Protein 2ER8 (pdb70)

Radius of gyration: 32.85 Å; Cα contacts (8 Å, |Δi|>4): 244; chains: 4; bounding box: 110×94×52 Å

Structure (mmCIF, N/CA/C/O backbone):
data_2ER8
#
_entry.id   2ER8
#
_cell.length_a   107.500
_cell.length_b   107.500
_cell.length_c   218.900
_cell.angle_alpha   90.00
_cell.angle_beta   90.00
_cell.angle_gamma   120.00
#
_symmetry.space_group_name_H-M   'P 64 2 2'
#
loop_
_entity.id
_entity.type
_entity.pdbx_description
1 polymer "5'-D(*CP*CP*CP*GP*GP*TP*AP*CP*CP*GP*GP*G)-3'"
2 polymer 'Regulatory protein LEU3'
3 non-polymer 'ZINC ION'
4 water water
#
loop_
_atom_site.group_PDB
_atom_site.id
_atom_site.type_symbol
_atom_site.label_atom_id
_atom_site.label_alt_id
_atom_site.label_comp_id
_atom_site.label_asym_id
_atom_site.label_entity_id
_atom_site.label_seq_id
_atom_site.pdbx_PDB_ins_code
_atom_site.Cartn_x
_atom_site.Cartn_y
_atom_site.Cartn_z
_atom_site.occupancy
_atom_site.B_iso_or_equiv
_atom_site.auth_seq_id
_atom_site.auth_comp_id
_atom_site.auth_asym_id
_atom_site.auth_atom_id
_atom_site.pdbx_PDB_model_num
ATOM 973 N N . LYS E 2 1 ? 71.730 30.908 38.577 1.00 137.50 32 LYS A N 1
ATOM 974 C CA . LYS E 2 1 ? 70.763 29.774 38.660 1.00 133.02 32 LYS A CA 1
ATOM 975 C C . LYS E 2 1 ? 70.058 29.537 37.319 1.00 130.64 32 LYS A C 1
ATOM 976 O O . LYS E 2 1 ? 69.220 28.634 37.205 1.00 134.47 32 LYS A O 1
ATOM 982 N N . ARG E 2 2 ? 70.382 30.352 36.313 1.00 115.75 33 ARG A N 1
ATOM 983 C CA . ARG E 2 2 ? 69.794 30.196 34.982 1.00 107.93 33 ARG A CA 1
ATOM 984 C C . ARG E 2 2 ? 70.489 29.015 34.284 1.00 105.48 33 ARG A C 1
ATOM 985 O O . ARG E 2 2 ? 71.575 28.559 34.712 1.00 103.35 33 ARG A O 1
ATOM 987 N N . LYS E 2 3 ? 69.854 28.519 33.224 1.00 102.48 34 LYS A N 1
ATOM 988 C CA . LYS E 2 3 ? 70.378 27.388 32.460 1.00 103.59 34 LYS A CA 1
ATOM 989 C C . LYS E 2 3 ? 71.141 27.897 31.242 1.00 105.21 34 LYS A C 1
ATOM 990 O O . LYS E 2 3 ? 70.534 28.493 30.348 1.00 99.61 34 LYS A O 1
ATOM 996 N N . PHE E 2 4 ? 72.456 27.669 31.197 1.00 96.09 35 PHE A N 1
ATOM 997 C CA . PHE E 2 4 ? 73.256 28.134 30.062 1.00 87.99 35 PHE A CA 1
ATOM 998 C C . PHE E 2 4 ? 73.163 27.195 28.833 1.00 83.07 35 PHE A C 1
ATOM 999 O O . PHE E 2 4 ? 72.890 26.006 28.985 1.00 77.35 35 PHE A O 1
ATOM 1007 N N . ALA E 2 5 ? 73.354 27.740 27.625 1.00 70.59 36 ALA A N 1
ATOM 1008 C CA . ALA E 2 5 ? 73.304 26.964 26.380 1.00 60.52 36 ALA A CA 1
ATOM 1009 C C . ALA E 2 5 ? 74.664 26.298 26.076 1.00 55.70 36 ALA A C 1
ATOM 1010 O O . ALA E 2 5 ? 75.735 26.744 26.532 1.00 52.24 36 ALA A O 1
ATOM 1012 N N . CYS E 2 6 ? 74.618 25.213 25.313 1.00 48.85 37 CYS A N 1
ATOM 1013 C CA . CYS E 2 6 ? 75.823 24.480 25.000 1.00 45.97 37 CYS A CA 1
ATOM 1014 C C . CYS E 2 6 ? 76.625 25.254 23.985 1.00 46.11 37 CYS A C 1
ATOM 1015 O O . CYS E 2 6 ? 76.093 26.065 23.232 1.00 45.66 37 CYS A O 1
ATOM 1018 N N . VAL E 2 7 ? 77.918 24.985 23.978 1.00 48.53 38 VAL A N 1
ATOM 1019 C CA . VAL E 2 7 ? 78.845 25.633 23.079 1.00 49.90 38 VAL A CA 1
ATOM 1020 C C . VAL E 2 7 ? 78.303 25.868 21.699 1.00 51.38 38 VAL A C 1
ATOM 1021 O O . VAL E 2 7 ? 78.179 26.991 21.282 1.00 51.90 38 VAL A O 1
ATOM 1025 N N . GLU E 2 8 ? 77.997 24.791 20.988 1.00 55.34 39 GLU A N 1
ATOM 1026 C CA . GLU E 2 8 ? 77.495 24.888 19.626 1.00 56.32 39 GLU A CA 1
ATOM 1027 C C . GLU E 2 8 ? 76.296 25.793 19.499 1.00 55.15 39 GLU A C 1
ATOM 1028 O O . GLU E 2 8 ? 76.253 26.607 18.588 1.00 55.40 39 GLU A O 1
ATOM 1034 N N . CYS E 2 9 ? 75.320 25.668 20.388 1.00 49.87 40 CYS A N 1
ATOM 1035 C CA . CYS E 2 9 ? 74.168 26.546 20.291 1.00 47.02 40 CYS A CA 1
ATOM 1036 C C . CYS E 2 9 ? 74.541 27.986 20.509 1.00 46.58 40 CYS A C 1
ATOM 1037 O O . CYS E 2 9 ? 74.001 28.869 19.857 1.00 44.07 40 CYS A O 1
ATOM 1040 N N . ARG E 2 10 ? 75.497 28.236 21.395 1.00 43.67 41 ARG A N 1
ATOM 1041 C CA . ARG E 2 10 ? 75.986 29.610 21.621 1.00 42.47 41 ARG A CA 1
ATOM 1042 C C . ARG E 2 10 ? 76.678 30.167 20.393 1.00 41.54 41 ARG A C 1
ATOM 1043 O O . ARG E 2 10 ? 76.497 31.317 20.034 1.00 41.81 41 ARG A O 1
ATOM 1051 N N . GLN E 2 11 ? 77.514 29.344 19.784 1.00 43.70 42 GLN A N 1
ATOM 1052 C CA . GLN E 2 11 ? 78.218 29.703 18.568 1.00 44.11 42 GLN A CA 1
ATOM 1053 C C . GLN E 2 11 ? 77.208 30.047 17.468 1.00 44.65 42 GLN A C 1
ATOM 1054 O O . GLN E 2 11 ? 77.410 30.993 16.682 1.00 45.08 42 GLN A O 1
ATOM 1060 N N . GLN E 2 12 ? 76.116 29.285 17.418 1.00 42.90 43 GLN A N 1
ATOM 1061 C CA . GLN E 2 12 ? 75.094 29.538 16.397 1.00 42.56 43 GLN A CA 1
ATOM 1062 C C . GLN E 2 12 ? 73.888 30.391 16.901 1.00 41.92 43 GLN A C 1
ATOM 1063 O O . GLN E 2 12 ? 72.883 30.568 16.196 1.00 41.07 43 GLN A O 1
ATOM 1069 N N . LYS E 2 13 ? 74.006 30.938 18.109 1.00 43.73 44 LYS A N 1
ATOM 1070 C CA . LYS E 2 13 ? 72.940 31.749 18.685 1.00 42.87 44 LYS A CA 1
ATOM 1071 C C . LYS E 2 13 ? 71.610 31.057 18.458 1.00 42.88 44 LYS A C 1
ATOM 1072 O O . LYS E 2 13 ? 70.603 31.706 18.186 1.00 45.37 44 LYS A O 1
ATOM 1078 N N . SER E 2 14 ? 71.608 29.732 18.564 1.00 41.94 45 SER A N 1
ATOM 1079 C CA . SER E 2 14 ? 70.384 28.948 18.379 1.00 43.31 45 SER A CA 1
ATOM 1080 C C . SER E 2 14 ? 69.783 28.464 19.721 1.00 47.28 45 SER A C 1
ATOM 1081 O O . SER E 2 14 ? 70.508 28.300 20.737 1.00 47.90 45 SER A O 1
ATOM 1084 N N . LYS E 2 15 ? 68.466 28.240 19.723 1.00 56.87 46 LYS A N 1
ATOM 1085 C CA . LYS E 2 15 ? 67.823 27.746 20.925 1.00 62.21 46 LYS A CA 1
ATOM 1086 C C . LYS E 2 15 ? 68.425 26.385 21.305 1.00 62.63 46 LYS A C 1
ATOM 1087 O O . LYS E 2 15 ? 68.463 25.433 20.500 1.00 63.00 46 LYS A O 1
ATOM 1093 N N . CYS E 2 16 ? 68.906 26.318 22.542 1.00 62.01 47 CYS A N 1
ATOM 1094 C CA . CYS E 2 16 ? 69.519 25.110 23.060 1.00 61.63 47 CYS A CA 1
ATOM 1095 C C . CYS E 2 16 ? 68.695 24.565 24.202 1.00 63.45 47 CYS A C 1
ATOM 1096 O O . CYS E 2 16 ? 68.307 25.286 25.106 1.00 63.42 47 CYS A O 1
ATOM 1099 N N . ASP E 2 17 ? 68.413 23.276 24.140 1.00 72.79 48 ASP A N 1
ATOM 1100 C CA . ASP E 2 17 ? 67.641 22.616 25.174 1.00 77.13 48 ASP A CA 1
ATOM 1101 C C . ASP E 2 17 ? 68.527 21.597 25.896 1.00 77.38 48 ASP A C 1
ATOM 1102 O O . ASP E 2 17 ? 68.023 20.752 26.613 1.00 82.40 48 ASP A O 1
ATOM 1107 N N . ALA E 2 18 ? 69.842 21.679 25.707 1.00 78.42 49 ALA A N 1
ATOM 1108 C CA . ALA E 2 18 ? 70.768 20.744 26.337 1.00 80.83 49 ALA A CA 1
ATOM 1109 C C . ALA E 2 18 ? 70.293 20.295 27.699 1.00 87.51 49 ALA A C 1
ATOM 1110 O O . ALA E 2 18 ? 70.305 19.103 27.978 1.00 83.97 49 ALA A O 1
ATOM 1112 N N . HIS E 2 19 ? 69.857 21.240 28.532 1.00 91.17 50 HIS A N 1
ATOM 1113 C CA . HIS E 2 19 ? 69.396 20.926 29.883 1.00 91.79 50 HIS A CA 1
ATOM 1114 C C . HIS E 2 19 ? 68.206 19.975 29.897 1.00 88.62 50 HIS A C 1
ATOM 1115 O O . HIS E 2 19 ? 68.305 18.841 30.390 1.00 86.37 50 HIS A O 1
ATOM 1122 N N . GLU E 2 20 ? 67.080 20.435 29.363 1.00 87.71 51 GLU A N 1
ATOM 1123 C CA . GLU E 2 20 ? 65.870 19.615 29.304 1.00 83.19 51 GLU A CA 1
ATOM 1124 C C . GLU E 2 20 ? 66.043 18.393 28.334 1.00 82.52 51 GLU A C 1
ATOM 1125 O O . GLU E 2 20 ? 65.072 17.885 27.770 1.00 85.60 51 GLU A O 1
ATOM 1127 N N . ARG E 2 21 ? 67.283 17.940 28.135 1.00 79.12 52 ARG A N 1
ATOM 1128 C CA . ARG E 2 21 ? 67.568 16.811 27.246 1.00 78.73 52 ARG A CA 1
ATOM 1129 C C . ARG E 2 21 ? 68.441 15.786 27.949 1.00 78.91 52 ARG A C 1
ATOM 1130 O O . ARG E 2 21 ? 68.859 14.815 27.308 1.00 79.05 52 ARG A O 1
ATOM 1132 N N . ALA E 2 22 ? 68.705 15.994 29.250 1.00 87.24 53 ALA A N 1
ATOM 1133 C CA . ALA E 2 22 ? 69.486 15.045 30.071 1.00 92.32 53 ALA A CA 1
ATOM 1134 C C . ALA E 2 22 ? 70.788 14.681 29.361 1.00 96.89 53 ALA A C 1
ATOM 1135 O O . ALA E 2 22 ? 71.188 15.409 28.451 1.00 101.11 53 ALA A O 1
ATOM 1137 N N . PRO E 2 23 ? 71.463 13.559 29.751 1.00 102.45 54 PRO A N 1
ATOM 1138 C CA . PRO E 2 23 ? 72.726 13.154 29.107 1.00 106.19 54 PRO A CA 1
ATOM 1139 C C . PRO E 2 23 ? 72.739 13.244 27.582 1.00 110.12 54 PRO A C 1
ATOM 1140 O O . PRO E 2 23 ? 73.777 13.514 26.961 1.00 108.02 54 PRO A O 1
ATOM 1144 N N . GLU E 2 24 ? 71.578 13.025 26.982 1.00 112.54 55 GLU A N 1
ATOM 1145 C CA . GLU E 2 24 ? 71.458 13.096 25.541 1.00 113.11 55 GLU A CA 1
ATOM 1146 C C . GLU E 2 24 ? 71.763 14.521 25.059 1.00 111.78 55 GLU A C 1
ATOM 1147 O O . GLU E 2 24 ? 71.203 15.493 25.573 1.00 108.99 55 GLU A O 1
ATOM 1153 N N . PRO E 2 25 ? 72.674 14.656 24.073 1.00 100.66 56 PRO A N 1
ATOM 1154 C CA . PRO E 2 25 ? 73.078 15.944 23.497 1.00 95.21 56 PRO A CA 1
ATOM 1155 C C . PRO E 2 25 ? 71.876 16.812 23.156 1.00 89.29 56 PRO A C 1
ATOM 1156 O O . PRO E 2 25 ? 70.795 16.292 22.888 1.00 84.72 56 PRO A O 1
ATOM 1160 N N . CYS E 2 26 ? 72.060 18.132 23.160 1.00 79.46 57 CYS A N 1
ATOM 1161 C CA . CYS E 2 26 ? 70.952 19.027 22.861 1.00 74.03 57 CYS A CA 1
ATOM 1162 C C . CYS E 2 26 ? 70.488 18.706 21.460 1.00 73.69 57 CYS A C 1
ATOM 1163 O O . CYS E 2 26 ? 71.268 18.266 20.607 1.00 71.78 57 CYS A O 1
ATOM 1166 N N . THR E 2 27 ? 69.194 18.903 21.251 1.00 72.71 58 THR A N 1
ATOM 1167 C CA . THR E 2 27 ? 68.552 18.648 19.973 1.00 72.99 58 THR A CA 1
ATOM 1168 C C . THR E 2 27 ? 69.451 19.093 18.819 1.00 72.37 58 THR A C 1
ATOM 1169 O O . THR E 2 27 ? 69.909 18.271 18.021 1.00 70.73 58 THR A O 1
ATOM 1173 N N . LYS E 2 28 ? 69.702 20.400 18.760 1.00 70.91 59 LYS A N 1
ATOM 1174 C CA . LYS E 2 28 ? 70.530 21.009 17.729 1.00 69.13 59 LYS A CA 1
ATOM 1175 C C . LYS E 2 28 ? 71.851 20.287 17.497 1.00 69.20 59 LYS A C 1
ATOM 1176 O O . LYS E 2 28 ? 72.222 20.043 16.353 1.00 72.09 59 LYS A O 1
ATOM 1182 N N . CYS E 2 29 ? 72.552 19.947 18.580 1.00 73.93 60 CYS A N 1
ATOM 1183 C CA . CYS E 2 29 ? 73.852 19.258 18.486 1.00 76.79 60 CYS A CA 1
ATOM 1184 C C . CYS E 2 29 ? 73.728 17.843 17.935 1.00 78.27 60 CYS A C 1
ATOM 1185 O O . CYS E 2 29 ? 74.593 17.363 17.198 1.00 80.55 60 CYS A O 1
ATOM 1188 N N . ALA E 2 30 ? 72.648 17.173 18.309 1.00 76.89 61 ALA A N 1
ATOM 1189 C CA . ALA E 2 30 ? 72.385 15.837 17.818 1.00 76.33 61 AL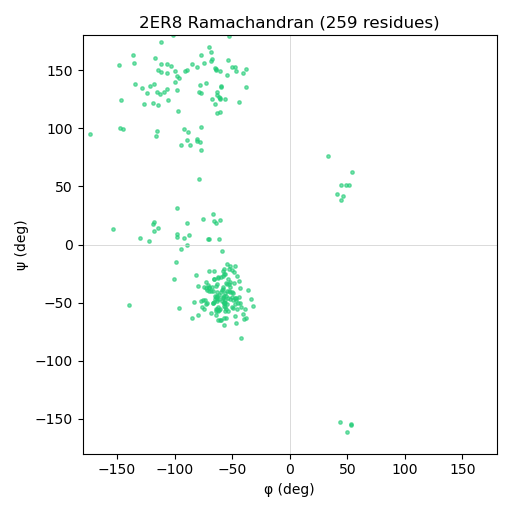A A CA 1
ATOM 1190 C C . ALA E 2 30 ? 72.170 15.894 16.291 1.00 76.16 61 ALA A C 1
ATOM 1191 O O . ALA E 2 30 ? 72.856 15.204 15.523 1.00 74.19 61 ALA A O 1
ATOM 1193 N N . LYS E 2 31 ? 71.222 16.719 15.860 1.00 79.03 62 LYS A N 1
ATOM 1194 C CA . LYS E 2 31 ? 70.927 16.849 14.454 1.00 81.56 62 LYS A CA 1
ATOM 1195 C C . LYS E 2 31 ? 72.164 17.181 13.633 1.00 83.69 62 LYS A C 1
ATOM 1196 O O . LYS E 2 31 ? 72.248 16.812 12.476 1.00 85.81 62 LYS A O 1
ATOM 1202 N N . LYS E 2 32 ? 73.124 17.882 14.226 1.00 87.06 63 LYS A N 1
ATOM 1203 C CA . LYS E 2 32 ? 74.360 18.234 13.522 1.00 89.30 63 LYS A CA 1
ATOM 1204 C C . LYS E 2 32 ? 75.373 17.111 13.724 1.00 94.40 63 LYS A C 1
ATOM 1205 O O . LYS E 2 32 ? 76.495 17.176 13.237 1.00 93.38 63 LYS A O 1
ATOM 1211 N N . ASN E 2 33 ? 74.970 16.087 14.464 1.00 105.85 64 ASN A N 1
ATOM 1212 C CA . ASN E 2 33 ? 75.843 14.958 14.744 1.00 111.34 64 ASN A CA 1
ATOM 1213 C C . ASN E 2 33 ? 77.188 15.437 15.285 1.00 110.61 64 ASN A C 1
ATOM 1214 O O . ASN E 2 33 ? 78.252 15.052 14.797 1.00 111.99 64 ASN A O 1
ATOM 1219 N N . VAL E 2 34 ? 77.126 16.292 16.299 1.00 104.40 65 VAL A N 1
ATOM 1220 C CA . VAL E 2 34 ? 78.323 16.831 16.926 1.00 95.91 65 VAL A CA 1
ATOM 1221 C C . VAL E 2 34 ? 78.172 16.791 18.433 1.00 89.90 65 VAL A C 1
ATOM 1222 O O . VAL E 2 34 ? 77.062 16.773 18.975 1.00 92.11 65 VAL A O 1
ATOM 1226 N N . PRO E 2 35 ? 79.305 16.768 19.130 1.00 83.80 66 PRO A N 1
ATOM 1227 C CA . PRO E 2 35 ? 79.361 16.728 20.588 1.00 82.23 66 PRO A CA 1
ATOM 1228 C C . PRO E 2 35 ? 78.701 17.940 21.244 1.00 80.41 66 PRO A C 1
ATOM 1229 O O . PRO E 2 35 ? 79.037 19.090 20.945 1.00 83.75 66 PRO A O 1
ATOM 1233 N N . CYS E 2 36 ? 77.764 17.681 22.147 1.00 73.64 67 CYS A N 1
ATOM 1234 C CA . CYS E 2 36 ? 77.095 18.768 22.840 1.00 70.60 67 CYS A CA 1
ATOM 1235 C C . CYS E 2 36 ? 77.889 19.098 24.104 1.00 70.11 67 CYS A C 1
ATOM 1236 O O . CYS E 2 36 ? 77.640 18.536 25.174 1.00 68.56 67 CYS A O 1
ATOM 1239 N N . ILE E 2 37 ? 78.836 20.018 23.981 1.00 66.74 68 ILE A N 1
ATOM 1240 C CA . ILE E 2 37 ? 79.666 20.378 25.113 1.00 65.40 68 ILE A CA 1
ATOM 1241 C C . ILE E 2 37 ? 79.176 21.613 25.843 1.00 64.45 68 ILE A C 1
ATOM 1242 O O . ILE E 2 37 ? 78.682 22.533 25.209 1.00 65.00 68 ILE A O 1
ATOM 1247 N N . LEU E 2 38 ? 79.302 21.634 27.171 1.00 62.86 69 LEU A N 1
ATOM 1248 C CA . LEU E 2 38 ? 78.902 22.811 27.957 1.00 61.68 69 LEU A CA 1
ATOM 1249 C C . LEU E 2 38 ? 80.113 23.509 28.606 1.00 60.55 69 LEU A C 1
ATOM 1250 O O . LEU E 2 38 ? 80.932 22.859 29.262 1.00 63.80 69 LEU A O 1
ATOM 1255 N N . LYS E 2 39 ? 80.235 24.821 28.425 1.00 59.85 70 LYS A N 1
ATOM 1256 C CA . LYS E 2 39 ? 81.350 25.537 29.014 1.00 60.74 70 LYS A CA 1
ATOM 1257 C C . LYS E 2 39 ? 80.853 26.936 29.369 1.00 65.20 70 LYS A C 1
ATOM 1258 O O . LYS E 2 39 ? 80.765 27.782 28.489 1.00 66.62 70 LYS A O 1
ATOM 1260 N N . ARG E 2 40 ? 80.520 27.175 30.640 1.00 70.46 71 ARG A N 1
ATOM 1261 C CA . ARG E 2 40 ? 80.038 28.487 31.062 1.00 73.09 71 ARG A CA 1
ATOM 1262 C C . ARG E 2 40 ? 80.879 29.645 30.545 1.00 70.68 71 ARG A C 1
ATOM 1263 O O . ARG E 2 40 ? 80.350 30.628 30.034 1.00 69.94 71 ARG A O 1
ATOM 1271 N N . ASP E 2 41 ? 82.194 29.529 30.686 1.00 65.40 72 ASP A N 1
ATOM 1272 C CA . ASP E 2 41 ? 83.106 30.588 30.266 1.00 62.20 72 ASP A CA 1
ATOM 1273 C C . ASP E 2 41 ? 83.241 30.761 28.721 1.00 60.98 72 ASP A C 1
ATOM 1274 O O . ASP E 2 41 ? 84.038 31.582 28.249 1.00 62.95 72 ASP A O 1
ATOM 1276 N N . PHE E 2 42 ? 82.448 30.016 27.940 1.00 60.63 73 PHE A N 1
ATOM 1277 C CA . PHE E 2 42 ? 82.534 30.047 26.465 1.00 62.79 73 PHE A CA 1
ATOM 1278 C C . PHE E 2 42 ? 81.899 31.245 25.819 1.00 67.54 73 PHE A C 1
ATOM 1279 O O . PHE E 2 42 ? 80.752 31.578 26.109 1.00 64.84 73 PHE A O 1
ATOM 1287 N N . ARG E 2 43 ? 82.657 31.878 24.931 1.00 70.59 74 ARG A N 1
ATOM 1288 C CA . ARG E 2 43 ? 82.169 33.022 24.184 1.00 73.08 74 ARG A CA 1
ATOM 1289 C C . ARG E 2 43 ? 82.184 32.678 22.682 1.00 71.13 74 ARG A C 1
ATOM 1290 O O . ARG E 2 43 ? 83.117 32.050 22.170 1.00 67.18 74 ARG A O 1
ATOM 1298 N N . ARG E 2 44 ? 81.126 33.078 21.987 1.00 72.54 75 ARG A N 1
ATOM 1299 C CA . ARG E 2 44 ? 80.976 32.824 20.557 1.00 70.92 75 ARG A CA 1
ATOM 1300 C C . ARG E 2 44 ? 82.206 33.306 19.822 1.00 69.87 75 ARG A C 1
ATOM 1301 O O . ARG E 2 44 ? 83.138 33.816 20.422 1.00 72.81 75 ARG A O 1
ATOM 1309 N N . THR E 2 45 ? 82.216 33.134 18.512 1.00 72.93 76 THR A N 1
ATOM 1310 C CA . THR E 2 45 ? 83.332 33.610 17.707 1.00 75.23 76 THR A CA 1
ATOM 1311 C C . THR E 2 45 ? 82.800 34.057 16.347 1.00 76.36 76 THR A C 1
ATOM 1312 O O . THR E 2 45 ? 82.113 33.299 15.670 1.00 78.74 76 THR A O 1
ATOM 1316 N N . TYR E 2 46 ? 83.089 35.306 16.006 1.00 76.53 77 TYR A N 1
ATOM 1317 C CA . TYR E 2 46 ? 82.598 35.922 14.752 1.00 76.96 77 TYR A CA 1
ATOM 1318 C C . TYR E 2 46 ? 83.411 35.436 13.533 1.00 76.00 77 TYR A C 1
ATOM 1319 O O . TYR E 2 46 ? 84.508 35.931 13.265 1.00 73.16 77 TYR A O 1
ATOM 1328 N N . LYS E 2 47 ? 82.842 34.487 12.796 1.00 69.70 78 LYS A N 1
ATOM 1329 C CA . LYS E 2 47 ? 83.475 33.883 11.641 1.00 66.88 78 LYS A CA 1
ATOM 1330 C C . LYS E 2 47 ? 83.769 34.838 10.496 1.00 67.05 78 LYS A C 1
ATOM 1331 O O . LYS E 2 47 ? 84.903 34.966 10.074 1.00 62.80 78 LYS A O 1
ATOM 1337 N N . ARG E 2 48 ? 82.730 35.500 10.002 1.00 68.63 79 ARG A N 1
ATOM 1338 C CA . ARG E 2 48 ? 82.805 36.438 8.874 1.00 69.29 79 ARG A CA 1
ATOM 1339 C C . ARG E 2 48 ? 83.914 37.471 9.038 1.00 68.13 79 ARG A C 1
ATOM 1340 O O . ARG E 2 48 ? 84.619 37.812 8.081 1.00 66.63 79 ARG A O 1
ATOM 1348 N N . ALA E 2 49 ? 84.060 37.978 10.256 1.00 71.05 80 ALA A N 1
ATOM 1349 C CA . ALA E 2 49 ? 85.111 38.943 10.548 1.00 71.87 80 ALA A CA 1
ATOM 1350 C C . ALA E 2 49 ? 86.486 38.279 10.359 1.00 73.84 80 ALA A C 1
ATOM 1351 O O . ALA E 2 49 ? 87.289 38.710 9.523 1.00 72.58 80 ALA A O 1
ATOM 1353 N N . ARG E 2 50 ? 86.731 37.225 11.143 1.00 76.21 81 ARG A N 1
ATOM 1354 C CA . ARG E 2 50 ? 87.974 36.464 11.098 1.00 77.46 81 ARG A CA 1
ATOM 1355 C C . ARG E 2 50 ? 88.410 36.194 9.671 1.00 76.63 81 ARG A C 1
ATOM 1356 O O . ARG E 2 50 ? 89.574 36.356 9.343 1.00 73.37 81 ARG A O 1
ATOM 1364 N N . ASN E 2 51 ? 87.473 35.786 8.824 1.00 73.98 82 ASN A N 1
ATOM 1365 C CA . ASN E 2 51 ? 87.788 35.483 7.434 1.00 71.56 82 ASN A CA 1
ATOM 1366 C C . ASN E 2 51 ? 88.198 36.684 6.625 1.00 69.96 82 ASN A C 1
ATOM 1367 O O . ASN E 2 51 ? 89.217 36.635 5.936 1.00 70.18 82 ASN A O 1
ATOM 1372 N N . GLU E 2 52 ? 87.386 37.742 6.691 1.00 73.49 83 GLU A N 1
ATOM 1373 C CA . GLU E 2 52 ? 87.662 38.963 5.951 1.00 74.06 83 GLU A CA 1
ATOM 1374 C C . GLU E 2 52 ? 89.055 39.434 6.364 1.00 73.84 83 GLU A C 1
ATOM 1375 O O . GLU E 2 52 ? 89.898 39.737 5.504 1.00 77.42 83 GLU A O 1
ATOM 1377 N N . ALA E 2 53 ? 89.297 39.456 7.677 1.00 69.66 84 ALA A N 1
ATOM 1378 C CA . ALA E 2 53 ? 90.592 39.868 8.221 1.00 68.14 84 ALA A CA 1
ATOM 1379 C C . ALA E 2 53 ? 91.748 39.004 7.658 1.00 68.90 84 ALA A C 1
ATOM 1380 O O . ALA E 2 53 ? 92.743 39.518 7.136 1.00 67.59 84 ALA A O 1
ATOM 1382 N N . ILE E 2 54 ? 91.615 37.687 7.777 1.00 66.78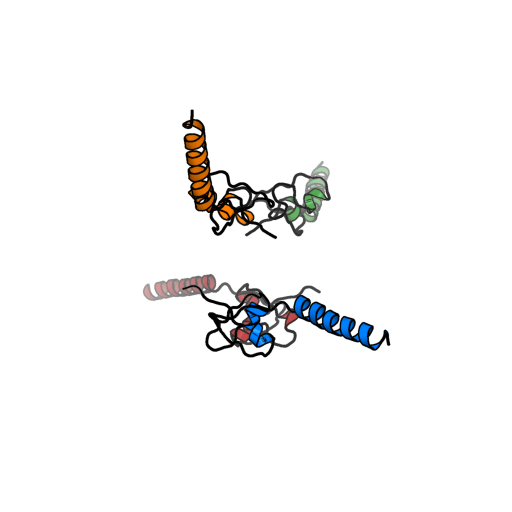 85 ILE A N 1
ATOM 1383 C CA . ILE E 2 54 ? 92.610 36.739 7.266 1.00 66.59 85 ILE A CA 1
ATOM 1384 C C . ILE E 2 54 ? 92.906 36.946 5.772 1.00 68.22 85 ILE A C 1
ATOM 1385 O O . ILE E 2 54 ? 94.026 36.726 5.324 1.00 64.88 85 ILE A O 1
ATOM 1390 N N . GLU E 2 55 ? 91.898 37.345 5.001 1.00 73.57 86 GLU A N 1
ATOM 1391 C CA . GLU E 2 55 ? 92.076 37.558 3.575 1.00 74.89 86 GLU A CA 1
ATOM 1392 C C . GLU E 2 55 ? 92.873 38.826 3.336 1.00 73.16 86 GLU A C 1
ATOM 1393 O O . GLU E 2 55 ? 93.689 38.858 2.430 1.00 74.94 86 GLU A O 1
ATOM 1399 N N . LYS E 2 56 ? 92.645 39.866 4.143 1.00 72.19 87 LYS A N 1
ATOM 1400 C CA . LYS E 2 56 ? 93.404 41.123 4.014 1.00 71.29 87 LYS A CA 1
ATOM 1401 C C . LYS E 2 56 ? 94.904 40.869 4.274 1.00 71.30 87 LYS A C 1
ATOM 1402 O O . LYS E 2 56 ? 95.731 41.011 3.361 1.00 76.60 87 LYS A O 1
ATOM 1404 N N . ARG E 2 57 ? 95.246 40.482 5.508 1.00 73.17 88 ARG A N 1
ATOM 1405 C CA . ARG E 2 57 ? 96.641 40.206 5.877 1.00 75.07 88 ARG A CA 1
ATOM 1406 C C . ARG E 2 57 ? 97.346 39.352 4.817 1.00 77.86 88 ARG A C 1
ATOM 1407 O O . ARG E 2 57 ? 98.568 39.409 4.640 1.00 79.35 88 ARG A O 1
ATOM 1409 N N . PHE E 2 58 ? 96.565 38.567 4.097 1.00 76.99 89 PHE A N 1
ATOM 1410 C CA . PHE E 2 58 ? 97.109 37.733 3.050 1.00 76.72 89 PHE A CA 1
ATOM 1411 C C . PHE E 2 58 ? 97.278 38.531 1.763 1.00 77.36 89 PHE A C 1
ATOM 1412 O O . PHE E 2 58 ? 98.330 38.479 1.142 1.00 79.79 89 PHE A O 1
ATOM 1420 N N . LYS E 2 59 ? 96.229 39.253 1.357 1.00 88.64 90 LYS A N 1
ATOM 1421 C CA . LYS E 2 59 ? 96.256 40.059 0.134 1.00 94.35 90 LYS A CA 1
ATOM 1422 C C . LYS E 2 59 ? 97.315 41.173 0.241 1.00 97.70 90 LYS A C 1
ATOM 1423 O O . LYS E 2 59 ? 97.934 41.519 -0.765 1.00 109.33 90 LYS A O 1
ATOM 1425 N N . GLU E 2 60 ? 97.528 41.724 1.447 1.00 99.67 91 GLU A N 1
ATOM 1426 C CA . GLU E 2 60 ? 98.547 42.773 1.663 1.00 100.91 91 GLU A CA 1
ATOM 1427 C C . GLU E 2 60 ? 99.906 42.186 1.312 1.00 103.29 91 GLU A C 1
ATOM 1428 O O . GLU E 2 60 ? 100.729 42.802 0.647 1.00 103.14 91 GLU A O 1
ATOM 1430 N N . LEU E 2 61 ? 100.119 40.965 1.768 1.00 95.41 92 LEU A N 1
ATOM 1431 C CA . LEU E 2 61 ? 101.347 40.225 1.505 1.00 92.09 92 LEU A CA 1
ATOM 1432 C C . LEU E 2 61 ? 101.484 39.903 0.004 1.00 90.59 92 LEU A C 1
ATOM 1433 O O . LEU E 2 61 ? 102.574 39.786 -0.541 1.00 85.27 92 LEU A O 1
ATOM 1438 N N . THR E 2 62 ? 100.357 39.752 -0.667 1.00 93.21 93 THR A N 1
ATOM 1439 C CA . THR E 2 62 ? 100.368 39.427 -2.088 1.00 94.81 93 THR A CA 1
ATOM 1440 C C . THR E 2 62 ? 100.810 40.636 -2.918 1.00 94.47 93 THR A C 1
ATOM 1441 O O . THR E 2 62 ? 101.545 40.498 -3.894 1.00 98.76 93 THR A O 1
ATOM 1445 N N . ARG E 2 63 ? 100.351 41.819 -2.525 1.00 97.47 94 ARG A N 1
ATOM 1446 C CA . ARG E 2 63 ? 100.679 43.030 -3.256 1.00 98.82 94 ARG A CA 1
ATOM 1447 C C . ARG E 2 63 ? 102.141 43.369 -3.074 1.00 101.52 94 ARG A C 1
ATOM 1448 O O . ARG E 2 63 ? 102.780 43.844 -4.013 1.00 103.04 94 ARG A O 1
ATOM 1450 N N . THR E 2 64 ? 102.671 43.115 -1.877 1.00 99.95 95 THR A N 1
ATOM 1451 C CA . THR E 2 64 ? 104.070 43.422 -1.580 1.00 97.92 95 THR A CA 1
ATOM 1452 C C . THR E 2 64 ? 105.003 42.585 -2.419 1.00 95.26 95 THR A C 1
ATOM 1453 O O . THR E 2 64 ? 105.945 43.106 -3.011 1.00 93.12 95 THR A O 1
ATOM 1457 N N . LEU E 2 65 ? 104.732 41.287 -2.475 1.00 91.46 96 LEU A N 1
ATOM 1458 C CA . LEU E 2 65 ? 105.549 40.368 -3.261 1.00 89.63 96 LEU A CA 1
ATOM 1459 C C . LEU E 2 65 ? 105.337 40.608 -4.769 1.00 90.01 96 LEU A C 1
ATOM 1460 O O . LEU E 2 65 ? 106.278 40.529 -5.579 1.00 94.27 96 LEU A O 1
ATOM 1462 N N . THR E 2 66 ? 104.099 40.918 -5.145 1.00 95.55 97 THR A N 1
ATOM 1463 C CA . THR E 2 66 ? 103.767 41.170 -6.545 1.00 99.67 97 THR A CA 1
ATOM 1464 C C . THR E 2 66 ? 104.424 42.467 -7.002 1.00 100.97 97 THR A C 1
ATOM 1465 O O . THR E 2 66 ? 104.929 42.548 -8.123 1.00 108.66 97 THR A O 1
ATOM 1467 N N . ASN E 2 67 ? 104.413 43.473 -6.122 1.00 103.53 98 ASN A N 1
ATOM 1468 C CA . ASN E 2 67 ? 105.013 44.780 -6.406 1.00 104.19 98 ASN A CA 1
ATOM 1469 C C . ASN E 2 67 ? 106.530 44.672 -6.230 1.00 104.40 98 ASN A C 1
ATOM 1470 O O . ASN E 2 67 ? 107.143 45.406 -5.454 1.00 108.41 98 ASN A O 1
ATOM 1472 N N . LEU E 2 68 ? 107.118 43.729 -6.963 1.00 93.21 99 LEU A N 1
ATOM 1473 C CA . LEU E 2 68 ? 108.559 43.471 -6.947 1.00 88.47 99 LEU A CA 1
ATOM 1474 C C . LEU E 2 68 ? 108.904 42.528 -8.126 1.00 85.44 99 LEU A C 1
ATOM 1475 O O . LEU E 2 68 ? 108.389 42.762 -9.256 1.00 83.11 99 LEU A O 1
ATOM 1477 N N . ARG F 2 2 ? 59.758 41.449 14.352 1.00 109.40 33 ARG B N 1
ATOM 1478 C CA . ARG F 2 2 ? 58.786 40.469 14.935 1.00 110.12 33 ARG B CA 1
ATOM 1479 C C . ARG F 2 2 ? 57.787 41.161 15.899 1.00 111.72 33 ARG B C 1
ATOM 1480 O O . ARG F 2 2 ? 57.273 42.268 15.622 1.00 114.11 33 ARG B O 1
ATOM 1482 N N . LYS F 2 3 ? 57.519 40.490 17.022 1.00 107.30 34 LYS B N 1
ATOM 1483 C CA . LYS F 2 3 ? 56.618 40.985 18.059 1.00 106.52 34 LYS B CA 1
ATOM 1484 C C . LYS F 2 3 ? 57.421 41.713 19.155 1.00 107.77 34 LYS B C 1
ATOM 1485 O O . LYS F 2 3 ? 57.784 41.103 20.174 1.00 101.32 34 LYS B O 1
ATOM 1487 N N . PHE F 2 4 ? 57.691 43.007 18.957 1.00 96.09 35 PHE B N 1
ATOM 1488 C CA . PHE F 2 4 ? 58.469 43.791 19.928 1.00 86.93 35 PHE B CA 1
ATOM 1489 C C . PHE F 2 4 ? 57.753 44.013 21.270 1.00 82.38 35 PHE B C 1
ATOM 1490 O O . PHE F 2 4 ? 56.535 43.889 21.342 1.00 76.93 35 PHE B O 1
ATOM 1498 N N . ALA F 2 5 ? 58.525 44.329 22.317 1.00 73.30 36 ALA B N 1
ATOM 1499 C CA . ALA F 2 5 ? 58.006 44.573 23.671 1.00 65.13 36 ALA B CA 1
ATOM 1500 C C . ALA F 2 5 ? 57.684 46.046 23.877 1.00 61.64 36 ALA B C 1
ATOM 1501 O O . ALA F 2 5 ? 58.321 46.916 23.311 1.00 59.32 36 ALA B O 1
ATOM 1503 N N . CYS F 2 6 ? 56.701 46.328 24.715 1.00 57.74 37 CYS B N 1
ATOM 1504 C CA . CYS F 2 6 ? 56.279 47.705 24.902 1.00 54.88 37 CYS B CA 1
ATOM 1505 C C . CYS F 2 6 ? 57.286 48.537 25.640 1.00 52.54 37 CYS B C 1
ATOM 1506 O O . CYS F 2 6 ? 58.262 48.009 26.188 1.00 52.53 37 CYS B O 1
ATOM 1509 N N . VAL F 2 7 ? 57.035 49.841 25.659 1.00 50.05 38 VAL B N 1
ATOM 1510 C CA . VAL F 2 7 ? 57.939 50.774 26.305 1.00 49.49 38 VAL B CA 1
ATOM 1511 C C . VAL F 2 7 ? 58.257 50.436 27.747 1.00 51.32 38 VAL B C 1
ATOM 1512 O O . VAL F 2 7 ? 59.421 50.284 28.104 1.00 50.75 38 VAL B O 1
ATOM 1516 N N . GLU F 2 8 ? 57.232 50.322 28.583 1.00 53.39 39 GLU B N 1
ATOM 1517 C CA . GLU F 2 8 ? 57.477 50.010 29.991 1.00 56.15 39 GLU B CA 1
ATOM 1518 C C . GLU F 2 8 ? 58.248 48.740 30.233 1.00 55.93 39 GLU B C 1
ATOM 1519 O O . GLU F 2 8 ? 59.229 48.733 31.005 1.00 51.49 39 GLU B O 1
ATOM 1525 N N . CYS F 2 9 ? 57.795 47.658 29.603 1.00 53.60 40 CYS B N 1
ATOM 1526 C CA . CYS F 2 9 ? 58.495 46.388 29.743 1.00 52.02 40 CYS B CA 1
ATOM 1527 C C . CYS F 2 9 ? 59.949 46.521 29.280 1.00 49.53 40 CYS B C 1
ATOM 1528 O O . CYS F 2 9 ? 60.837 45.930 29.874 1.00 46.27 40 CYS B O 1
ATOM 1531 N N . ARG F 2 10 ? 60.205 47.283 28.222 1.00 46.33 41 ARG B N 1
ATOM 1532 C CA . ARG F 2 10 ? 61.592 47.521 27.796 1.00 44.04 41 ARG B CA 1
ATOM 1533 C C . ARG F 2 10 ? 62.416 48.287 28.875 1.00 42.87 41 ARG B C 1
ATOM 1534 O O . ARG F 2 10 ? 63.601 47.993 29.110 1.00 44.01 41 ARG B O 1
ATOM 1542 N N . GLN F 2 11 ? 61.791 49.277 29.505 1.00 42.67 42 GLN B N 1
ATOM 1543 C CA . GLN F 2 11 ? 62.439 50.068 30.527 1.00 42.56 42 GLN B CA 1
ATOM 1544 C C . GLN F 2 11 ? 62.730 49.204 31.750 1.00 42.39 42 GLN B C 1
ATOM 1545 O O . GLN F 2 11 ? 63.779 49.326 32.400 1.00 42.37 42 GLN B O 1
ATOM 1551 N N . GLN F 2 12 ? 61.781 48.341 32.077 1.00 40.57 43 GLN B N 1
ATOM 1552 C CA . GLN F 2 12 ? 61.949 47.482 33.223 1.00 40.58 43 GLN B CA 1
ATOM 1553 C C . GLN F 2 12 ? 62.570 46.129 32.883 1.00 40.16 43 GLN B C 1
ATOM 1554 O O . GLN F 2 12 ? 62.715 45.272 33.729 1.00 37.32 43 GLN B O 1
ATOM 1560 N N . LYS F 2 13 ? 62.971 45.961 31.631 1.00 37.77 44 LYS B N 1
ATOM 1561 C CA . LYS F 2 13 ? 63.534 44.700 31.142 1.00 36.87 44 LYS B CA 1
ATOM 1562 C C . LYS F 2 13 ? 62.704 43.478 31.592 1.00 38.47 44 LYS B C 1
ATOM 1563 O O . LYS F 2 13 ? 63.270 42.449 31.971 1.00 38.29 44 LYS B O 1
ATOM 1569 N N . SER F 2 14 ? 61.369 43.605 31.534 1.00 46.59 45 SER B N 1
ATOM 1570 C CA . SER F 2 14 ? 60.418 42.541 31.920 1.00 52.03 45 SER B CA 1
ATOM 1571 C C . SER F 2 14 ? 59.718 41.875 30.729 1.00 56.99 45 SER B C 1
ATOM 1572 O O . SER F 2 14 ? 59.598 42.470 29.645 1.00 58.74 45 SER B O 1
ATOM 1575 N N . LYS F 2 15 ? 59.274 40.638 30.934 1.00 69.98 46 LYS B N 1
ATOM 1576 C CA . LYS F 2 15 ? 58.588 39.919 29.891 1.00 76.17 46 LYS B CA 1
ATOM 1577 C C . LYS F 2 15 ? 57.277 40.623 29.580 1.00 75.69 46 LYS B C 1
ATOM 1578 O O . LYS F 2 15 ? 56.417 40.799 30.441 1.00 75.42 46 LYS B O 1
ATOM 1584 N N . CYS F 2 16 ? 57.147 41.023 28.323 1.00 72.08 47 CYS B N 1
ATOM 1585 C CA . CYS F 2 16 ? 55.984 41.742 27.816 1.00 68.44 47 CYS B CA 1
ATOM 1586 C C . CYS F 2 16 ? 55.142 40.822 26.936 1.00 68.37 47 CYS B C 1
ATOM 1587 O O . CYS F 2 16 ? 55.664 40.116 26.066 1.00 67.27 47 CYS B O 1
ATOM 1590 N N . ASP F 2 17 ? 53.835 40.841 27.168 1.00 72.93 48 ASP B N 1
ATOM 1591 C CA . ASP F 2 17 ? 52.904 40.003 26.429 1.00 75.77 48 ASP B CA 1
ATOM 1592 C C . ASP F 2 17 ? 51.920 40.847 25.667 1.00 76.53 48 ASP B C 1
ATOM 1593 O O . ASP F 2 17 ? 50.941 40.322 25.177 1.00 79.03 48 ASP B O 1
ATOM 1598 N N . ALA F 2 18 ? 52.169 42.148 25.580 1.00 76.50 49 ALA B N 1
ATOM 1599 C CA . ALA F 2 18 ? 51.279 43.064 24.859 1.00 79.15 49 ALA B CA 1
ATOM 1600 C C . ALA F 2 18 ? 50.912 42.618 23.431 1.00 85.53 49 ALA B C 1
ATOM 1601 O O . ALA F 2 18 ? 49.735 42.684 23.019 1.00 81.69 49 ALA B O 1
ATOM 1603 N N . HIS F 2 19 ? 51.910 42.162 22.676 1.00 96.22 50 HIS B N 1
ATOM 1604 C CA . HIS F 2 19 ? 51.655 41.722 21.307 1.00 100.97 50 HIS B CA 1
ATOM 1605 C C . HIS F 2 19 ? 50.602 40.607 21.266 1.00 95.45 50 HIS B C 1
ATOM 1606 O O . HIS F 2 19 ? 49.985 40.357 20.246 1.00 93.11 50 HIS B O 1
ATOM 1613 N N . GLU F 2 20 ? 50.407 39.933 22.388 1.00 86.46 51 GLU B N 1
ATOM 1614 C CA . GLU F 2 20 ? 49.415 38.874 22.466 1.00 80.56 51 GLU B CA 1
ATOM 1615 C C . GLU F 2 20 ? 48.178 39.445 23.137 1.00 82.32 51 GLU B C 1
ATOM 1616 O O . GLU F 2 20 ? 47.088 39.035 22.855 1.00 80.57 51 GLU B O 1
ATOM 1618 N N . ARG F 2 21 ? 48.352 40.415 24.018 1.00 90.18 52 ARG B N 1
ATOM 1619 C CA . ARG F 2 21 ? 47.233 41.008 24.730 1.00 94.87 52 ARG B CA 1
ATOM 1620 C C . ARG F 2 21 ? 46.336 41.846 23.872 1.00 95.52 52 ARG B C 1
ATOM 1621 O O . ARG F 2 21 ? 45.403 42.449 24.395 1.00 94.48 52 ARG B O 1
ATOM 1629 N N . ALA F 2 22 ? 46.605 41.874 22.565 1.00 96.31 53 ALA B N 1
ATOM 1630 C CA . ALA F 2 22 ? 45.766 42.628 21.626 1.00 95.21 53 ALA B CA 1
ATOM 1631 C C . ALA F 2 22 ? 45.661 44.060 22.160 1.00 94.77 53 ALA B C 1
ATOM 1632 O O . ALA F 2 22 ? 46.578 44.491 22.867 1.00 94.32 53 ALA B O 1
ATOM 1634 N N . PRO F 2 23 ? 44.574 44.823 21.822 1.00 96.29 54 PRO B N 1
ATOM 1635 C CA . PRO F 2 23 ? 44.434 46.210 22.332 1.00 97.87 54 PRO B CA 1
ATOM 1636 C C . PRO F 2 23 ? 44.454 46.391 23.868 1.00 100.96 54 PRO B C 1
ATOM 1637 O O . PRO F 2 23 ? 44.790 47.475 24.371 1.00 99.88 54 PRO B O 1
ATOM 1641 N N . GLU F 2 24 ? 44.079 45.345 24.603 1.00 105.87 55 GLU B N 1
ATOM 1642 C CA . GLU F 2 24 ? 44.105 45.385 26.060 1.00 107.01 55 GLU B CA 1
ATOM 1643 C C . GLU F 2 24 ? 45.594 45.454 26.502 1.00 105.17 55 GLU B C 1
ATOM 1644 O O . GLU F 2 24 ? 46.409 44.607 26.108 1.00 102.21 55 GLU B O 1
ATOM 1646 N N . PRO F 2 25 ? 45.965 46.473 27.317 1.00 90.16 56 PRO B N 1
ATOM 1647 C CA . PRO F 2 25 ? 47.334 46.692 27.828 1.00 85.73 56 PRO B CA 1
ATOM 1648 C C . PRO F 2 25 ? 48.036 45.403 28.249 1.00 82.30 56 PRO B C 1
ATOM 1649 O O . PRO F 2 25 ? 47.396 44.484 28.718 1.00 78.48 56 PRO B O 1
ATOM 1653 N N . CYS F 2 26 ? 49.350 45.327 28.093 1.00 79.53 57 CYS B N 1
ATOM 1654 C CA . CYS F 2 26 ? 50.042 44.105 28.474 1.00 78.43 57 CYS B CA 1
ATOM 1655 C C . CYS F 2 26 ? 49.885 43.909 29.982 1.00 79.06 57 CYS B C 1
ATOM 1656 O O . CYS F 2 26 ? 49.753 44.882 30.734 1.00 81.63 57 CYS B O 1
ATOM 1659 N N . THR F 2 27 ? 49.892 42.644 30.412 1.00 83.38 58 THR B N 1
ATOM 1660 C CA . THR F 2 27 ? 49.717 42.291 31.829 1.00 85.57 58 THR B CA 1
ATOM 1661 C C . THR F 2 27 ? 50.468 43.236 32.731 1.00 85.95 58 THR B C 1
ATOM 1662 O O . THR F 2 27 ? 49.877 43.918 33.556 1.00 90.28 58 THR B O 1
ATOM 1666 N N . LYS F 2 28 ? 51.777 43.283 32.540 1.00 86.42 59 LYS B N 1
ATOM 1667 C CA . LYS F 2 28 ? 52.644 44.134 33.322 1.00 86.14 59 LYS B CA 1
ATOM 1668 C C . LYS F 2 28 ? 52.117 45.559 33.437 1.00 86.68 59 LYS B C 1
ATOM 1669 O O . LYS F 2 28 ? 51.839 46.012 34.529 1.00 88.98 59 LYS B O 1
ATOM 1675 N N . CYS F 2 29 ? 51.972 46.260 32.318 1.00 83.69 60 CYS B N 1
ATOM 1676 C CA . CYS F 2 29 ? 51.480 47.638 32.347 1.00 82.51 60 CYS B CA 1
ATOM 1677 C C . CYS F 2 29 ? 50.131 47.766 33.034 1.00 82.94 60 CYS B C 1
ATOM 1678 O O . CYS F 2 29 ? 49.780 48.839 33.526 1.00 84.08 60 CYS B O 1
ATOM 1681 N N . ALA F 2 30 ? 49.374 46.673 33.038 1.00 87.73 61 ALA B N 1
ATOM 1682 C CA . ALA F 2 30 ? 48.070 46.645 33.688 1.00 91.49 61 ALA B CA 1
ATOM 1683 C C . ALA F 2 30 ? 48.281 46.530 35.198 1.00 94.86 61 ALA B C 1
ATOM 1684 O O . ALA F 2 30 ? 47.693 47.279 35.975 1.00 97.27 61 ALA B O 1
ATOM 1686 N N . LYS F 2 31 ? 49.131 45.593 35.606 1.00 95.47 62 LYS B N 1
ATOM 1687 C CA . LYS F 2 31 ? 49.433 45.387 37.015 1.00 95.00 62 LYS B CA 1
ATOM 1688 C C . LYS F 2 31 ? 49.999 46.657 37.662 1.00 93.00 62 LYS B C 1
ATOM 1689 O O . LYS F 2 31 ? 50.207 46.684 38.871 1.00 91.09 62 LYS B O 1
ATOM 1695 N N . LYS F 2 32 ? 50.249 47.697 36.863 1.00 85.62 63 LYS B N 1
ATOM 1696 C CA . LYS F 2 32 ? 50.781 48.972 37.371 1.00 81.52 63 LYS B CA 1
ATOM 1697 C C . LYS F 2 32 ? 49.842 50.104 37.016 1.00 82.55 63 LYS B C 1
ATOM 1698 O O . LYS F 2 32 ? 50.150 51.258 37.291 1.00 78.31 63 LYS B O 1
ATOM 1704 N N . ASN F 2 33 ? 48.713 49.779 36.389 1.00 85.05 64 ASN B N 1
ATOM 1705 C CA . ASN F 2 33 ? 47.733 50.790 35.960 1.00 86.21 64 ASN B CA 1
ATOM 1706 C C . ASN F 2 33 ? 48.380 51.955 35.200 1.00 85.77 64 ASN B C 1
ATOM 1707 O O . ASN F 2 33 ? 48.153 53.155 35.521 1.00 86.55 64 ASN B O 1
ATOM 1712 N N . VAL F 2 34 ? 49.172 51.597 34.190 1.00 86.92 65 VAL B N 1
ATOM 1713 C CA . VAL F 2 34 ? 49.860 52.592 33.387 1.00 84.62 65 VAL B CA 1
ATOM 1714 C C . VAL F 2 34 ? 49.742 52.285 31.913 1.00 82.78 65 VAL B C 1
ATOM 1715 O O . VAL F 2 34 ? 49.863 51.124 31.498 1.00 86.05 65 VAL B O 1
ATOM 1719 N N . PRO F 2 35 ? 49.509 53.329 31.098 1.00 81.49 66 PRO B N 1
ATOM 1720 C CA . PRO F 2 35 ? 49.369 53.202 29.646 1.00 82.06 66 PRO B CA 1
ATOM 1721 C C . PRO F 2 35 ? 50.435 52.279 29.041 1.00 80.81 66 PRO B C 1
ATOM 1722 O O . PRO F 2 35 ? 51.624 52.512 29.209 1.00 82.10 66 PRO B O 1
ATOM 1726 N N . CYS F 2 36 ? 50.004 51.229 28.349 1.00 75.12 67 CYS B N 1
ATOM 1727 C CA . CYS F 2 36 ? 50.917 50.287 27.696 1.00 72.12 67 CYS B CA 1
ATOM 1728 C C . CYS F 2 36 ? 51.175 50.863 26.309 1.00 70.80 67 CYS B C 1
ATOM 1729 O O . CYS F 2 36 ? 50.386 50.650 25.389 1.00 69.71 67 CYS B O 1
ATOM 1732 N N . ILE F 2 37 ? 52.283 51.583 26.164 1.00 70.36 68 ILE B N 1
ATOM 1733 C CA . ILE F 2 37 ? 52.623 52.238 24.900 1.00 70.70 68 ILE B CA 1
ATOM 1734 C C . ILE F 2 37 ? 53.631 51.454 24.078 1.00 69.84 68 ILE B C 1
ATOM 1735 O O . ILE F 2 37 ? 54.487 50.762 24.635 1.00 72.10 68 ILE B O 1
ATOM 1740 N N . LEU F 2 38 ? 53.536 51.569 22.753 1.00 66.61 69 LEU B N 1
ATOM 1741 C CA . LEU F 2 38 ? 54.485 50.897 21.859 1.00 64.60 69 LEU B CA 1
ATOM 1742 C C . LEU F 2 38 ? 55.342 51.922 21.086 1.00 63.01 69 LEU B C 1
ATOM 1743 O O . LEU F 2 38 ? 54.906 53.060 20.832 1.00 63.44 69 LEU B O 1
ATOM 1748 N N . LYS F 2 39 ? 56.567 51.537 20.744 1.00 57.33 70 LYS B N 1
ATOM 1749 C CA . LYS F 2 39 ? 57.430 52.427 19.996 1.00 57.31 70 LYS B CA 1
ATOM 1750 C C . LYS F 2 39 ? 58.652 51.626 19.653 1.00 59.92 70 LYS B C 1
ATOM 1751 O O . LYS F 2 39 ? 59.578 51.518 20.439 1.00 59.80 70 LYS B O 1
ATOM 1753 N N . ARG F 2 40 ? 58.635 51.055 18.459 1.00 68.82 71 ARG B N 1
ATOM 1754 C CA . ARG F 2 40 ? 59.746 50.247 17.985 1.00 72.59 71 ARG B CA 1
ATOM 1755 C C . ARG F 2 40 ? 61.053 50.992 18.172 1.00 72.30 71 ARG B C 1
ATOM 1756 O O . ARG F 2 40 ? 62.106 50.380 18.255 1.00 71.97 71 ARG B O 1
ATOM 1758 N N . ASP F 2 41 ? 60.983 52.311 18.274 1.00 64.59 72 ASP B N 1
ATOM 1759 C CA . ASP F 2 41 ? 62.182 53.109 18.423 1.00 60.01 72 ASP B CA 1
ATOM 1760 C C . ASP F 2 41 ? 62.746 53.152 19.838 1.00 57.21 72 ASP B C 1
ATOM 1761 O O . ASP F 2 41 ? 63.969 53.152 19.984 1.00 53.93 72 ASP B O 1
ATOM 1763 N N . PHE F 2 42 ? 61.869 53.155 20.857 1.00 56.13 73 PHE B N 1
ATOM 1764 C CA . PHE F 2 42 ? 62.244 53.247 22.285 1.00 56.48 73 PHE B CA 1
ATOM 1765 C C . PHE F 2 42 ? 63.506 52.518 22.807 1.00 58.63 73 PHE B C 1
ATOM 1766 O O . PHE F 2 42 ? 63.773 51.367 22.486 1.00 58.06 73 PHE B O 1
ATOM 1774 N N . ARG F 2 43 ? 64.281 53.229 23.620 1.00 62.33 74 ARG B N 1
ATOM 1775 C CA . ARG F 2 43 ? 65.497 52.705 24.235 1.00 64.27 74 ARG B CA 1
ATOM 1776 C C . ARG F 2 43 ? 65.430 52.963 25.762 1.00 63.03 74 ARG B C 1
ATOM 1777 O O . ARG F 2 43 ? 65.083 54.060 26.232 1.00 64.05 74 ARG B O 1
ATOM 1785 N N . ARG F 2 44 ? 65.773 51.929 26.526 1.00 62.00 75 ARG B N 1
ATOM 1786 C CA . ARG F 2 44 ? 65.769 51.961 27.989 1.00 60.64 75 ARG B CA 1
ATOM 1787 C C . ARG F 2 44 ? 66.600 53.097 28.536 1.00 59.76 75 ARG B C 1
ATOM 1788 O O . ARG F 2 44 ? 67.628 53.442 27.960 1.00 61.01 75 ARG B O 1
ATOM 1796 N N . THR F 2 45 ? 66.169 53.658 29.663 1.00 52.58 76 THR B N 1
ATOM 1797 C CA . THR F 2 45 ? 66.913 54.740 30.318 1.00 49.07 76 THR B CA 1
ATOM 1798 C C . THR F 2 45 ? 67.602 54.198 31.553 1.00 49.33 76 THR B C 1
ATOM 1799 O O . THR F 2 45 ? 66.935 53.621 32.409 1.00 45.98 76 THR B O 1
ATOM 1803 N N . TYR F 2 46 ? 68.917 54.359 31.643 1.00 47.42 77 TYR B N 1
ATOM 1804 C CA . TYR F 2 46 ? 69.627 53.865 32.809 1.00 47.43 77 TYR B CA 1
ATOM 1805 C C . TYR F 2 46 ? 69.459 54.874 33.927 1.00 48.36 77 TYR B C 1
ATOM 1806 O O . TYR F 2 46 ? 70.280 55.782 34.076 1.00 45.68 77 TYR B O 1
ATOM 1815 N N . LYS F 2 47 ? 68.399 54.713 34.715 1.00 52.25 78 LYS B N 1
ATOM 1816 C CA . LYS F 2 47 ? 68.053 55.578 35.845 1.00 54.86 78 LYS B CA 1
ATOM 1817 C C . LYS F 2 47 ? 69.190 55.910 36.773 1.00 56.80 78 LYS B C 1
ATOM 1818 O O . LYS F 2 47 ? 69.598 57.041 36.856 1.00 54.24 78 LYS B O 1
ATOM 1824 N N . ARG F 2 48 ? 69.677 54.906 37.483 1.00 61.69 79 ARG B N 1
ATOM 1825 C CA . ARG F 2 48 ? 70.758 55.052 38.447 1.00 63.48 79 ARG B CA 1
ATOM 1826 C C . ARG F 2 48 ? 71.837 56.014 37.967 1.00 59.45 79 ARG B C 1
ATOM 1827 O O . ARG F 2 48 ? 72.155 56.980 38.663 1.00 58.23 79 ARG B O 1
ATOM 1835 N N . ALA F 2 49 ? 72.390 55.744 36.788 1.00 53.77 80 ALA B N 1
ATOM 1836 C CA . ALA F 2 49 ? 73.417 56.586 36.192 1.00 49.17 80 ALA B CA 1
ATOM 1837 C C . ALA F 2 49 ? 72.902 58.009 36.053 1.00 49.93 80 ALA B C 1
ATOM 1838 O O . ALA F 2 49 ? 73.427 58.919 36.660 1.00 50.80 80 ALA B O 1
ATOM 1840 N N . ARG F 2 50 ? 71.862 58.184 35.250 1.00 51.05 81 ARG B N 1
ATOM 1841 C CA . ARG F 2 50 ? 71.259 59.485 35.009 1.00 52.65 81 ARG B CA 1
ATOM 1842 C C . ARG F 2 50 ? 71.094 60.296 36.287 1.00 53.32 81 ARG B C 1
ATOM 1843 O O . ARG F 2 50 ? 71.278 61.505 36.307 1.00 52.57 81 ARG B O 1
ATOM 1851 N N . ASN F 2 51 ? 70.761 59.635 37.373 1.00 53.22 82 ASN B N 1
ATOM 1852 C CA . ASN F 2 51 ? 70.592 60.390 38.597 1.00 52.12 82 ASN B CA 1
ATOM 1853 C C . ASN F 2 51 ? 71.924 60.830 39.169 1.00 50.25 82 ASN B C 1
ATOM 1854 O O . ASN F 2 51 ? 72.080 62.000 39.545 1.00 51.92 82 ASN B O 1
ATOM 1859 N N . GLU F 2 52 ? 72.872 59.899 39.258 1.00 47.37 83 GLU B N 1
ATOM 1860 C CA . GLU F 2 52 ? 74.183 60.239 39.786 1.00 45.48 83 GLU B CA 1
ATOM 1861 C C . GLU F 2 52 ? 74.689 61.455 38.986 1.00 44.45 83 GLU B C 1
ATOM 1862 O O . GLU F 2 52 ? 75.248 62.402 39.554 1.00 46.68 83 GLU B O 1
ATOM 1864 N N . ALA F 2 53 ? 74.449 61.447 37.674 1.00 43.43 84 ALA B N 1
ATOM 1865 C CA . ALA F 2 53 ? 74.841 62.567 36.788 1.00 44.84 84 ALA B CA 1
ATOM 1866 C C . ALA F 2 53 ? 74.162 63.889 37.181 1.00 46.36 84 ALA B C 1
ATOM 1867 O O . ALA F 2 53 ? 74.797 64.916 37.399 1.00 48.71 84 ALA B O 1
ATOM 1869 N N . ILE F 2 54 ? 72.849 63.866 37.248 1.00 47.73 85 ILE B N 1
ATOM 1870 C CA . ILE F 2 54 ? 72.131 65.054 37.623 1.00 49.46 85 ILE B CA 1
ATOM 1871 C C . ILE F 2 54 ? 72.586 65.591 38.970 1.00 52.76 85 ILE B C 1
ATOM 1872 O O . ILE F 2 54 ? 72.733 66.791 39.137 1.00 51.59 85 ILE B O 1
ATOM 1877 N N . GLU F 2 55 ? 72.806 64.721 39.942 1.00 57.02 86 GLU B N 1
ATOM 1878 C CA . GLU F 2 55 ? 73.211 65.227 41.233 1.00 59.75 86 GLU B CA 1
ATOM 1879 C C . GLU F 2 55 ? 74.548 65.925 41.101 1.00 57.62 86 GLU B C 1
ATOM 1880 O O . GLU F 2 55 ? 74.705 67.036 41.598 1.00 56.74 86 GLU B O 1
ATOM 1886 N N . LYS F 2 56 ? 75.495 65.277 40.417 1.00 55.22 87 LYS B N 1
ATOM 1887 C CA . LYS F 2 56 ? 76.827 65.832 40.233 1.00 54.75 87 LYS B CA 1
ATOM 1888 C C . LYS F 2 56 ? 76.738 67.120 39.456 1.00 61.11 87 LYS B C 1
ATOM 1889 O O . LYS F 2 56 ? 77.201 68.149 39.919 1.00 55.98 87 LYS B O 1
ATOM 1891 N N . ARG F 2 57 ? 76.106 67.083 38.292 1.00 68.25 88 ARG B N 1
ATOM 1892 C CA . ARG F 2 57 ? 76.010 68.280 37.476 1.00 73.17 88 ARG B CA 1
ATOM 1893 C C . ARG F 2 57 ? 75.292 69.351 38.245 1.00 67.80 88 ARG B C 1
ATOM 1894 O O . ARG F 2 57 ? 75.525 70.507 38.043 1.00 60.95 88 ARG B O 1
ATOM 1902 N N . PHE F 2 58 ? 74.418 68.967 39.150 1.00 62.97 89 PHE B N 1
ATOM 1903 C CA . PHE F 2 58 ? 73.692 69.967 39.907 1.00 57.84 89 PHE B CA 1
ATOM 1904 C C . PHE F 2 58 ? 74.592 70.641 40.917 1.00 57.75 89 PHE B C 1
ATOM 1905 O O . PHE F 2 58 ? 74.644 71.854 40.960 1.00 57.14 89 PHE B O 1
ATOM 1913 N N . LYS F 2 59 ? 75.298 69.851 41.727 1.00 61.92 90 LYS B N 1
ATOM 1914 C CA . LYS F 2 59 ? 76.206 70.388 42.745 1.00 65.62 90 LYS B CA 1
ATOM 1915 C C . LYS F 2 59 ? 77.227 71.282 42.080 1.00 70.84 90 LYS B C 1
ATOM 1916 O O . LYS F 2 59 ? 77.461 72.412 42.483 1.00 64.84 90 LYS B O 1
ATOM 1922 N N . GLU F 2 60 ? 77.835 70.759 41.035 1.00 77.54 91 GLU B N 1
ATOM 1923 C CA . GLU F 2 60 ? 78.819 71.509 40.304 1.00 80.69 91 GLU B CA 1
ATOM 1924 C C . GLU F 2 60 ? 78.273 72.871 39.905 1.00 76.24 91 GLU B C 1
ATOM 1925 O O . GLU F 2 60 ? 78.952 73.866 39.980 1.00 70.52 91 GLU B O 1
ATOM 1931 N N . LEU F 2 61 ? 77.025 72.918 39.491 1.00 72.06 92 LEU B N 1
ATOM 1932 C CA . LEU F 2 61 ? 76.439 74.178 39.085 1.00 67.64 92 LEU B CA 1
ATOM 1933 C C . LEU F 2 61 ? 76.279 75.069 40.285 1.00 67.69 92 LEU B C 1
ATOM 1934 O O . LEU F 2 61 ? 76.815 76.154 40.321 1.00 66.39 92 LEU B O 1
ATOM 1939 N N . THR F 2 62 ? 75.530 74.614 41.271 1.00 71.68 93 THR B N 1
ATOM 1940 C CA . THR F 2 62 ? 75.336 75.404 42.469 1.00 75.37 93 THR B CA 1
ATOM 1941 C C . THR F 2 62 ? 76.653 75.973 42.945 1.00 80.37 93 THR B C 1
ATOM 1942 O O . THR F 2 62 ? 76.789 77.176 43.111 1.00 76.15 93 THR B O 1
ATOM 1946 N N . ARG F 2 63 ? 77.621 75.090 43.161 1.00 89.76 94 ARG B N 1
ATOM 1947 C CA . ARG F 2 63 ? 78.932 75.484 43.635 1.00 93.71 94 ARG B CA 1
ATOM 1948 C C . ARG F 2 63 ? 79.498 76.624 42.810 1.00 90.12 94 ARG B C 1
ATOM 1949 O O . ARG F 2 63 ? 79.858 77.659 43.353 1.00 87.71 94 ARG B O 1
ATOM 1957 N N . THR F 2 64 ? 79.559 76.442 41.496 1.00 85.59 95 THR B N 1
ATOM 1958 C CA . THR F 2 64 ? 80.097 77.472 40.614 1.00 81.21 95 THR B CA 1
ATOM 1959 C C . THR F 2 64 ? 79.403 78.807 40.794 1.00 82.66 95 THR B C 1
ATOM 1960 O O . THR F 2 64 ? 80.046 79.859 40.765 1.00 82.95 95 THR B O 1
ATOM 1964 N N . LEU F 2 65 ? 78.088 78.764 40.971 1.00 89.46 96 LEU B N 1
ATOM 1965 C CA . LEU F 2 65 ? 77.334 79.991 41.177 1.00 94.00 96 LEU B CA 1
ATOM 1966 C C . LEU F 2 65 ? 77.733 80.647 42.484 1.00 96.57 96 LEU B C 1
ATOM 1967 O O . LEU F 2 65 ? 78.017 81.844 42.530 1.00 100.37 96 LEU B O 1
ATOM 1972 N N . THR F 2 66 ? 77.744 79.864 43.554 1.00 100.47 97 THR B N 1
ATOM 1973 C CA . THR F 2 66 ? 78.121 80.391 44.854 1.00 101.22 97 THR B CA 1
ATOM 1974 C C . THR F 2 66 ? 79.464 81.130 44.802 1.00 102.24 97 THR B C 1
ATOM 1975 O O . THR F 2 66 ? 79.777 81.919 45.685 1.00 104.99 97 THR B O 1
ATOM 1979 N N . ASN F 2 67 ? 80.256 80.880 43.764 1.00 103.96 98 ASN B N 1
ATOM 1980 C CA . ASN F 2 67 ? 81.532 81.572 43.618 1.00 103.63 98 ASN B CA 1
ATOM 1981 C C . ASN F 2 67 ? 81.320 82.992 43.117 1.00 103.67 98 ASN B C 1
ATOM 1982 O O . ASN F 2 67 ? 81.477 83.255 41.911 1.00 107.97 98 ASN B O 1
ATOM 1987 N N . LEU F 2 68 ? 80.972 83.888 44.050 1.00 101.82 99 LEU B N 1
ATOM 1988 C CA . LEU F 2 68 ? 80.733 85.307 43.779 1.00 98.81 99 LEU B CA 1
ATOM 1989 C C . LEU F 2 68 ? 81.057 86.201 44.991 1.00 100.44 99 LEU B C 1
ATOM 1990 O O . LEU F 2 68 ? 80.418 85.970 46.037 1.00 103.95 99 LEU B O 1
ATOM 1995 N N . ARG G 2 2 ? 43.516 31.622 21.834 1.00 95.51 33 ARG C N 1
ATOM 1996 C CA . ARG G 2 2 ? 44.142 31.771 20.486 1.00 98.10 33 ARG C CA 1
ATOM 1997 C C . ARG G 2 2 ? 43.510 32.945 19.718 1.00 101.43 33 ARG C C 1
ATOM 1998 O O . ARG G 2 2 ? 42.783 33.767 20.303 1.00 102.37 33 ARG C O 1
ATOM 2000 N N . LYS G 2 3 ? 43.786 33.006 18.413 1.00 106.18 34 LYS C N 1
ATOM 2001 C CA . LYS G 2 3 ? 43.259 34.056 17.537 1.00 110.04 34 LYS C CA 1
ATOM 2002 C C . LYS G 2 3 ? 42.023 33.563 16.774 1.00 110.76 34 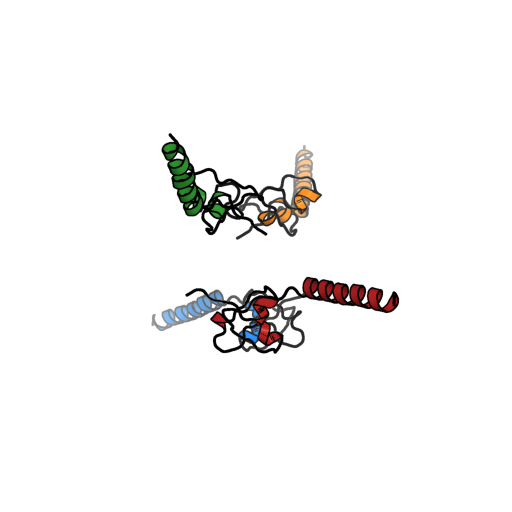LYS C C 1
ATOM 2003 O O . LYS G 2 3 ? 42.022 32.463 16.211 1.00 106.81 34 LYS C O 1
ATOM 2009 N N . PHE G 2 4 ? 40.969 34.371 16.752 1.00 100.93 35 PHE C N 1
ATOM 2010 C CA . PHE G 2 4 ? 39.789 33.962 16.013 1.00 91.69 35 PHE C CA 1
ATOM 2011 C C . PHE G 2 4 ? 39.749 34.692 14.666 1.00 86.30 35 PHE C C 1
ATOM 2012 O O . PHE G 2 4 ? 40.650 35.460 14.344 1.00 81.61 35 PHE C O 1
ATOM 2020 N N . ALA G 2 5 ? 38.722 34.417 13.872 1.00 72.18 36 ALA C N 1
ATOM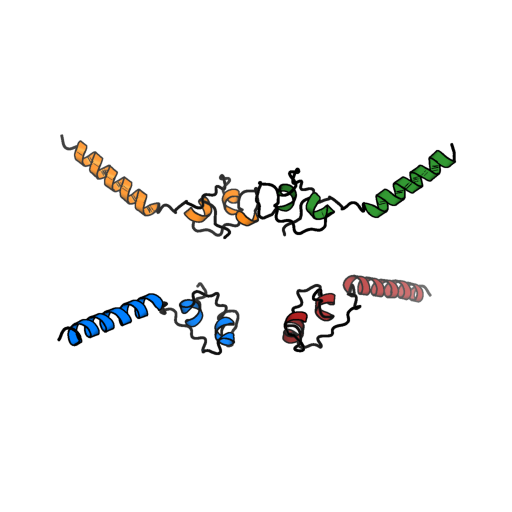 2021 C CA . ALA G 2 5 ? 38.567 35.029 12.570 1.00 61.94 36 ALA C CA 1
ATOM 2022 C C . ALA G 2 5 ? 37.367 36.002 12.460 1.00 57.06 36 ALA C C 1
ATOM 2023 O O . ALA G 2 5 ? 36.322 35.860 13.126 1.00 54.13 36 ALA C O 1
ATOM 2025 N N . CYS G 2 6 ? 37.549 37.007 11.611 1.00 56.05 37 CYS C N 1
ATOM 2026 C CA . CYS G 2 6 ? 36.549 38.041 11.407 1.00 56.07 37 CYS C CA 1
ATOM 2027 C C . CYS G 2 6 ? 35.343 37.450 10.723 1.00 55.19 37 CYS C C 1
ATOM 2028 O O . CYS G 2 6 ? 35.434 36.422 10.058 1.00 56.57 37 CYS C O 1
ATOM 2031 N N . VAL G 2 7 ? 34.214 38.117 10.871 1.00 50.18 38 VAL C N 1
ATOM 2032 C CA . VAL G 2 7 ? 32.990 37.650 10.257 1.00 48.52 38 VAL C CA 1
ATOM 2033 C C . VAL G 2 7 ? 33.099 37.286 8.772 1.00 50.49 38 VAL C C 1
ATOM 2034 O O . VAL G 2 7 ? 32.635 36.239 8.342 1.00 47.08 38 VAL C O 1
ATOM 2038 N N . GLU G 2 8 ? 33.697 38.151 7.972 1.00 52.85 39 GLU C N 1
ATOM 2039 C CA . GLU G 2 8 ? 33.806 37.840 6.552 1.00 53.74 39 GLU C CA 1
ATOM 2040 C C . GLU G 2 8 ? 34.642 36.615 6.285 1.00 51.80 39 GLU C C 1
ATOM 2041 O O . GLU G 2 8 ? 34.233 35.749 5.514 1.00 48.83 39 GLU C O 1
ATOM 2047 N N . CYS G 2 9 ? 35.823 36.559 6.891 1.00 49.54 40 CYS C N 1
ATOM 2048 C CA . CYS G 2 9 ? 36.689 35.414 6.701 1.00 47.77 40 CYS C CA 1
ATOM 2049 C C . CYS G 2 9 ? 36.026 34.131 7.213 1.00 47.47 40 CYS C C 1
ATOM 2050 O O . CYS G 2 9 ? 36.298 33.041 6.706 1.00 46.27 40 CYS C O 1
ATOM 2053 N N . ARG G 2 10 ? 35.147 34.248 8.207 1.00 45.03 41 ARG C N 1
ATOM 2054 C CA . ARG G 2 10 ? 34.439 33.073 8.712 1.00 43.65 41 ARG C CA 1
ATOM 2055 C C . ARG G 2 10 ? 33.402 32.663 7.681 1.00 43.57 41 ARG C C 1
ATOM 2056 O O . ARG G 2 10 ? 33.090 31.501 7.532 1.00 45.26 41 ARG C O 1
ATOM 2064 N N . GLN G 2 11 ? 32.863 33.630 6.970 1.00 44.85 42 GLN C N 1
ATOM 2065 C CA . GLN G 2 11 ? 31.855 33.344 5.994 1.00 45.49 42 GLN C CA 1
ATOM 2066 C C . GLN G 2 11 ? 32.486 32.707 4.779 1.00 45.51 42 GLN C C 1
ATOM 2067 O O . GLN G 2 11 ? 31.913 31.825 4.167 1.00 46.75 42 GLN C O 1
ATOM 2073 N N . GLN G 2 12 ? 33.683 33.147 4.431 1.00 44.08 43 GLN C N 1
ATOM 2074 C CA . GLN G 2 12 ? 34.345 32.605 3.255 1.00 44.04 43 GLN C CA 1
ATOM 2075 C C . GLN G 2 12 ? 35.350 31.526 3.620 1.00 42.57 43 GLN C C 1
ATOM 2076 O O . GLN G 2 12 ? 36.057 31.001 2.762 1.00 40.06 43 GLN C O 1
ATOM 2082 N N . LYS G 2 13 ? 35.369 31.169 4.898 1.00 40.85 44 LYS C N 1
ATOM 2083 C CA . LYS G 2 13 ? 36.273 30.147 5.403 1.00 39.15 44 LYS C CA 1
ATOM 2084 C C . LYS G 2 13 ? 37.656 30.360 4.832 1.00 40.15 44 LYS C C 1
ATOM 2085 O O . LYS G 2 13 ? 38.241 29.427 4.281 1.00 38.89 44 LYS C O 1
ATOM 2091 N N . SER G 2 14 ? 38.166 31.585 4.953 1.00 41.89 45 SER C N 1
ATOM 2092 C CA . SER G 2 14 ? 39.490 31.942 4.441 1.00 44.43 45 SER C CA 1
ATOM 2093 C C . SER G 2 14 ? 40.422 32.349 5.560 1.00 46.03 45 SER C C 1
ATOM 2094 O O . SER G 2 14 ? 39.982 32.705 6.652 1.00 45.37 45 SER C O 1
ATOM 2097 N N . LYS G 2 15 ? 41.716 32.297 5.279 1.00 51.10 46 LYS C N 1
ATOM 2098 C CA . LYS G 2 15 ? 42.702 32.657 6.285 1.00 53.81 46 LYS C CA 1
ATOM 2099 C C . LYS G 2 15 ? 42.574 34.127 6.705 1.00 53.84 46 LYS C C 1
ATOM 2100 O O . LYS G 2 15 ? 42.805 35.034 5.920 1.00 54.47 46 LYS C O 1
ATOM 2106 N N . CYS G 2 16 ? 42.182 34.351 7.955 1.00 56.58 47 CYS C N 1
ATOM 2107 C CA . CYS G 2 16 ? 42.028 35.694 8.486 1.00 57.56 47 CYS C CA 1
ATOM 2108 C C . CYS G 2 16 ? 43.266 36.021 9.293 1.00 59.63 47 CYS C C 1
ATOM 2109 O O . CYS G 2 16 ? 43.792 35.160 10.028 1.00 60.57 47 CYS C O 1
ATOM 2112 N N . ASP G 2 17 ? 43.722 37.265 9.151 1.00 66.86 48 ASP C N 1
ATOM 2113 C CA . ASP G 2 17 ? 44.916 37.736 9.842 1.00 70.77 48 ASP C CA 1
ATOM 2114 C C . ASP G 2 17 ? 44.591 38.898 10.779 1.00 72.00 48 ASP C C 1
ATOM 2115 O O . ASP G 2 17 ? 45.473 39.616 11.184 1.00 74.04 48 ASP C O 1
ATOM 2120 N N . ALA G 2 18 ? 43.324 39.086 11.118 1.00 73.84 49 ALA C N 1
ATOM 2121 C CA . ALA G 2 18 ? 42.937 40.153 12.034 1.00 75.68 49 ALA C CA 1
ATOM 2122 C C . ALA G 2 18 ? 43.817 40.205 13.313 1.00 78.40 49 ALA C C 1
ATOM 2123 O O . ALA G 2 18 ? 44.352 41.260 13.666 1.00 78.85 49 ALA C O 1
ATOM 2125 N N . HIS G 2 19 ? 43.974 39.072 14.001 1.00 85.43 50 HIS C N 1
ATOM 2126 C CA . HIS G 2 19 ? 44.766 39.011 15.240 1.00 88.04 50 HIS C CA 1
ATOM 2127 C C . HIS G 2 19 ? 46.245 39.279 15.009 1.00 87.15 50 HIS C C 1
ATOM 2128 O O . HIS G 2 19 ? 47.092 38.931 15.842 1.00 87.78 50 HIS C O 1
ATOM 2130 N N . GLU G 2 20 ? 46.547 39.916 13.887 1.00 85.77 51 GLU C N 1
ATOM 2131 C CA . GLU G 2 20 ? 47.916 40.269 13.509 1.00 84.37 51 GLU C CA 1
ATOM 2132 C C . GLU G 2 20 ? 47.873 41.677 12.889 1.00 83.12 51 GLU C C 1
ATOM 2133 O O . GLU G 2 20 ? 48.624 42.548 13.318 1.00 88.53 51 GLU C O 1
ATOM 2135 N N . ARG G 2 21 ? 46.992 41.898 11.902 1.00 86.69 52 ARG C N 1
ATOM 2136 C CA . ARG G 2 21 ? 46.857 43.205 11.245 1.00 89.40 52 ARG C CA 1
ATOM 2137 C C . ARG G 2 21 ? 46.369 44.264 12.244 1.00 92.97 52 ARG C C 1
ATOM 2138 O O . ARG G 2 21 ? 45.881 45.324 11.857 1.00 98.20 52 ARG C O 1
ATOM 2140 N N . ALA G 2 22 ? 46.504 43.977 13.550 1.00 94.69 53 ALA C N 1
ATOM 2141 C CA . ALA G 2 22 ? 46.142 44.930 14.620 1.00 95.87 53 ALA C CA 1
ATOM 2142 C C . ALA G 2 22 ? 44.800 45.591 14.296 1.00 96.01 53 ALA C C 1
ATOM 2143 O O . ALA G 2 22 ? 43.984 44.973 13.616 1.00 97.91 53 ALA C O 1
ATOM 2145 N N . PRO G 2 23 ? 44.542 46.833 14.778 1.00 101.60 54 PRO C N 1
ATOM 2146 C CA . PRO G 2 23 ? 43.265 47.510 14.491 1.00 103.98 54 PRO C CA 1
ATOM 2147 C C . PRO G 2 23 ? 42.875 47.677 13.027 1.00 107.53 54 PRO C C 1
ATOM 2148 O O . PRO G 2 23 ? 41.682 47.656 12.688 1.00 108.93 54 PRO C O 1
ATOM 2152 N N . GLU G 2 24 ? 43.862 47.858 12.160 1.00 112.36 55 GLU C N 1
ATOM 2153 C CA . GLU G 2 24 ? 43.576 47.998 10.739 1.00 112.60 55 GLU C CA 1
ATOM 2154 C C . GLU G 2 24 ? 42.936 46.680 10.256 1.00 108.37 55 GLU C C 1
ATOM 2155 O O . GLU G 2 24 ? 43.453 45.592 10.526 1.00 109.03 55 GLU C O 1
ATOM 2157 N N . PRO G 2 25 ? 41.805 46.759 9.537 1.00 98.96 56 PRO C N 1
ATOM 2158 C CA . PRO G 2 25 ? 41.084 45.594 9.015 1.00 94.89 56 PRO C CA 1
ATOM 2159 C C . PRO G 2 25 ? 41.984 44.466 8.509 1.00 90.75 56 PRO C C 1
ATOM 2160 O O . PRO G 2 25 ? 43.103 44.708 8.084 1.00 92.48 56 PRO C O 1
ATOM 2164 N N . CYS G 2 26 ? 41.499 43.228 8.577 1.00 83.12 57 CYS C N 1
ATOM 2165 C CA . CYS G 2 26 ? 42.285 42.075 8.151 1.00 78.91 57 CYS C CA 1
ATOM 2166 C C . CYS G 2 26 ? 42.499 42.223 6.670 1.00 76.82 57 CYS C C 1
ATOM 2167 O O . CYS G 2 26 ? 41.690 42.828 5.969 1.00 74.12 57 CYS C O 1
ATOM 2170 N N . THR G 2 27 ? 43.596 41.669 6.194 1.00 65.30 58 THR C N 1
ATOM 2171 C CA . THR G 2 27 ? 43.942 41.751 4.783 1.00 60.75 58 THR C CA 1
ATOM 2172 C C . THR G 2 27 ? 42.778 41.480 3.833 1.00 63.63 58 THR C C 1
ATOM 2173 O O . THR G 2 27 ? 42.536 42.250 2.918 1.00 57.45 58 THR C O 1
ATOM 2177 N N . LYS G 2 28 ? 42.070 40.378 4.045 1.00 67.94 59 LYS C N 1
ATOM 2178 C CA . LYS G 2 28 ? 40.931 40.006 3.215 1.00 70.41 59 LYS C CA 1
ATOM 2179 C C . LYS G 2 28 ? 39.843 41.090 3.154 1.00 69.60 59 LYS C C 1
ATOM 2180 O O . LYS G 2 28 ? 39.430 41.492 2.064 1.00 65.98 59 LYS C O 1
ATOM 2186 N N . CYS G 2 29 ? 39.367 41.538 4.320 1.00 72.38 60 CYS C N 1
ATOM 2187 C CA . CYS G 2 29 ? 38.329 42.571 4.386 1.00 71.76 60 CYS C CA 1
ATOM 2188 C C . CYS G 2 29 ? 38.792 43.839 3.679 1.00 71.53 60 CYS C C 1
ATOM 2189 O O . CYS G 2 29 ? 37.984 44.631 3.173 1.00 73.06 60 CYS C O 1
ATOM 2192 N N . ALA G 2 30 ? 40.105 44.023 3.651 1.00 78.99 61 ALA C N 1
ATOM 2193 C CA . ALA G 2 30 ? 40.701 45.173 2.999 1.00 81.82 61 ALA C CA 1
ATOM 2194 C C . ALA G 2 30 ? 40.642 45.022 1.470 1.00 82.44 61 ALA C C 1
ATOM 2195 O O . ALA G 2 30 ? 40.114 45.900 0.777 1.00 88.93 61 ALA C O 1
ATOM 2197 N N . LYS G 2 31 ? 41.185 43.913 0.957 1.00 79.26 62 LYS C N 1
ATOM 2198 C CA . LYS G 2 31 ? 41.193 43.624 -0.480 1.00 78.31 62 LYS C CA 1
ATOM 2199 C C . LYS G 2 31 ? 39.769 43.523 -1.045 1.00 78.79 62 LYS C C 1
ATOM 2200 O O . LYS G 2 31 ? 39.554 42.913 -2.102 1.00 81.09 62 LYS C O 1
ATOM 2202 N N . LYS G 2 32 ? 38.800 44.106 -0.336 1.00 77.38 63 LYS C N 1
ATOM 2203 C CA . LYS G 2 32 ? 37.408 44.120 -0.783 1.00 77.53 63 LYS C CA 1
ATOM 2204 C C . LYS G 2 32 ? 36.704 45.326 -0.193 1.00 77.87 63 LYS C C 1
ATOM 2205 O O . LYS G 2 32 ? 35.469 45.400 -0.246 1.00 79.96 63 LYS C O 1
ATOM 2211 N N . ASN G 2 33 ? 37.492 46.262 0.352 1.00 77.82 64 ASN C N 1
ATOM 2212 C CA . ASN G 2 33 ? 36.977 47.485 0.988 1.00 78.23 64 ASN C CA 1
ATOM 2213 C C . ASN G 2 33 ? 35.621 47.230 1.677 1.00 79.34 64 ASN C C 1
ATOM 2214 O O . ASN G 2 33 ? 34.556 47.595 1.132 1.00 81.28 64 ASN C O 1
ATOM 2216 N N . VAL G 2 34 ? 35.680 46.580 2.851 1.00 79.22 65 VAL C N 1
ATOM 2217 C CA . VAL G 2 34 ? 34.509 46.267 3.690 1.00 78.62 65 VAL C CA 1
ATOM 2218 C C . VAL G 2 34 ? 34.868 46.264 5.197 1.00 77.88 65 VAL C C 1
ATOM 2219 O O . VAL G 2 34 ? 36.025 46.059 5.596 1.00 77.29 65 VAL C O 1
ATOM 2223 N N . PRO G 2 35 ? 33.868 46.511 6.052 1.00 75.73 66 PRO C N 1
ATOM 2224 C CA . PRO G 2 35 ? 34.051 46.550 7.509 1.00 75.57 66 PRO C CA 1
ATOM 2225 C C . PRO G 2 35 ? 34.549 45.223 8.085 1.00 74.62 66 PRO C C 1
ATOM 2226 O O . PRO G 2 35 ? 33.816 44.217 8.055 1.00 75.43 66 PRO C O 1
ATOM 2230 N N . CYS G 2 36 ? 35.776 45.213 8.613 1.00 71.76 67 CYS C N 1
ATOM 2231 C CA . CYS G 2 36 ? 36.339 43.992 9.213 1.00 70.08 67 CYS C CA 1
ATOM 2232 C C . CYS G 2 36 ? 35.735 43.799 10.622 1.00 69.22 67 CYS C C 1
ATOM 2233 O O . CYS G 2 36 ? 36.278 44.274 11.629 1.00 69.33 67 CYS C O 1
ATOM 2236 N N . ILE G 2 37 ? 34.599 43.110 10.680 1.00 63.90 68 ILE C N 1
ATOM 2237 C CA . ILE G 2 37 ? 33.885 42.905 11.934 1.00 61.11 68 ILE C CA 1
ATOM 2238 C C . ILE G 2 37 ? 34.324 41.659 12.699 1.00 60.65 68 ILE C C 1
ATOM 2239 O O . ILE G 2 37 ? 34.729 40.660 12.082 1.00 59.52 68 ILE C O 1
ATOM 2244 N N . LEU G 2 38 ? 34.210 41.717 14.029 1.00 58.89 69 LEU C N 1
ATOM 2245 C CA . LEU G 2 38 ? 34.544 40.592 14.889 1.00 56.29 69 LEU C CA 1
ATOM 2246 C C . LEU G 2 38 ? 33.348 40.280 15.817 1.00 55.36 69 LEU C C 1
ATOM 2247 O O . LEU G 2 38 ? 32.918 41.131 16.586 1.00 57.41 69 LEU C O 1
ATOM 2252 N N . LYS G 2 39 ? 32.812 39.081 15.762 1.00 52.28 70 LYS C N 1
ATOM 2253 C CA . LYS G 2 39 ? 31.693 38.665 16.612 1.00 53.20 70 LYS C CA 1
ATOM 2254 C C . LYS G 2 39 ? 31.967 37.212 16.900 1.00 56.67 70 LYS C C 1
ATOM 2255 O O . LYS G 2 39 ? 31.687 36.347 16.073 1.00 54.83 70 LYS C O 1
ATOM 2257 N N . ARG G 2 40 ? 32.533 36.921 18.075 1.00 63.91 71 ARG C N 1
ATOM 2258 C CA . ARG G 2 40 ? 32.896 35.560 18.463 1.00 69.57 71 ARG C CA 1
ATOM 2259 C C . ARG G 2 40 ? 31.798 34.532 18.248 1.00 71.74 71 ARG C C 1
ATOM 2260 O O . ARG G 2 40 ? 32.081 33.350 18.099 1.00 67.32 71 ARG C O 1
ATOM 2268 N N . ASP G 2 41 ? 30.552 35.000 18.223 1.00 75.55 72 ASP C N 1
ATOM 2269 C CA . ASP G 2 41 ? 29.385 34.135 18.060 1.00 75.99 72 ASP C CA 1
ATOM 2270 C C . ASP G 2 41 ? 28.892 33.981 16.643 1.00 72.05 72 ASP C C 1
ATOM 2271 O O . ASP G 2 41 ? 27.960 33.220 16.402 1.00 69.59 72 ASP C O 1
ATOM 2276 N N . PHE G 2 42 ? 29.499 34.696 15.705 1.00 65.74 73 PHE C N 1
ATOM 2277 C CA . PHE G 2 42 ? 29.080 34.620 14.310 1.00 61.24 73 PHE C CA 1
ATOM 2278 C C . PHE G 2 42 ? 29.181 33.240 13.700 1.00 60.68 73 PHE C C 1
ATOM 2279 O O . PHE G 2 42 ? 30.151 32.541 13.875 1.00 58.60 73 PHE C O 1
ATOM 2287 N N . ARG G 2 43 ? 28.151 32.876 12.956 1.00 59.85 74 ARG C N 1
ATOM 2288 C CA . ARG G 2 43 ? 28.073 31.586 12.283 1.00 60.18 74 ARG C CA 1
ATOM 2289 C C . ARG G 2 43 ? 27.845 31.824 10.784 1.00 58.16 74 ARG C C 1
ATOM 2290 O O . ARG G 2 43 ? 26.970 32.570 10.379 1.00 56.72 74 ARG C O 1
ATOM 2298 N N . ARG G 2 44 ? 28.659 31.172 9.971 1.00 53.83 75 ARG C N 1
ATOM 2299 C CA . ARG G 2 44 ? 28.608 31.261 8.517 1.00 50.61 75 ARG C CA 1
ATOM 2300 C C . ARG G 2 44 ? 27.213 31.043 7.978 1.00 49.50 75 ARG C C 1
ATOM 2301 O O . ARG G 2 44 ? 26.407 30.318 8.574 1.00 49.14 75 ARG C O 1
ATOM 2309 N N . THR G 2 45 ? 26.940 31.629 6.821 1.00 48.01 76 THR C N 1
ATOM 2310 C CA . THR G 2 45 ? 25.635 31.454 6.180 1.00 48.23 76 THR C CA 1
ATOM 2311 C C . THR G 2 45 ? 25.826 30.593 4.946 1.00 49.19 76 THR C C 1
ATOM 2312 O O . THR G 2 45 ? 26.755 30.845 4.175 1.00 47.23 76 THR C O 1
ATOM 2316 N N . TYR G 2 46 ? 25.003 29.556 4.783 1.00 50.66 77 TYR C N 1
ATOM 2317 C CA . TYR G 2 46 ? 25.127 28.674 3.637 1.00 52.01 77 TYR C CA 1
ATOM 2318 C C . TYR G 2 46 ? 24.335 29.206 2.445 1.00 53.47 77 TYR C C 1
ATOM 2319 O O . TYR G 2 46 ? 23.175 28.826 2.220 1.00 51.03 77 TYR C O 1
ATOM 2328 N N . LYS G 2 47 ? 24.970 30.091 1.689 1.00 58.95 78 LYS C N 1
ATOM 2329 C CA . LYS G 2 47 ? 24.403 30.746 0.514 1.00 62.08 78 LYS C CA 1
ATOM 2330 C C . LYS G 2 47 ? 23.613 29.837 -0.397 1.00 65.13 78 LYS C C 1
ATOM 2331 O O . LYS G 2 47 ? 22.415 29.820 -0.364 1.00 62.97 78 LYS C O 1
ATOM 2337 N N . ARG G 2 48 ? 24.314 29.096 -1.233 1.00 70.52 79 ARG C N 1
ATOM 2338 C CA . ARG G 2 48 ? 23.705 28.148 -2.163 1.00 72.62 79 ARG C CA 1
ATOM 2339 C C . ARG G 2 48 ? 22.425 27.515 -1.615 1.00 67.84 79 ARG C C 1
ATOM 2340 O O . ARG G 2 48 ? 21.404 27.522 -2.272 1.00 62.99 79 ARG C O 1
ATOM 2348 N N . ALA G 2 49 ? 22.486 26.942 -0.421 1.00 57.14 80 ALA C N 1
ATOM 2349 C CA . ALA G 2 49 ? 21.311 26.314 0.180 1.00 50.32 80 ALA C CA 1
ATOM 2350 C C . ALA G 2 49 ? 20.190 27.339 0.323 1.00 49.61 80 ALA C C 1
ATOM 2351 O O . ALA G 2 49 ? 19.040 27.088 -0.035 1.00 46.27 80 ALA C O 1
ATOM 2353 N N . ARG G 2 50 ? 20.555 28.489 0.882 1.00 54.41 81 ARG C N 1
ATOM 2354 C CA . ARG G 2 50 ? 19.653 29.611 1.123 1.00 57.98 81 ARG C CA 1
ATOM 2355 C C . ARG G 2 50 ? 19.002 30.052 -0.178 1.00 60.28 81 ARG C C 1
ATOM 2356 O O . ARG G 2 50 ? 17.805 30.193 -0.253 1.00 59.04 81 ARG C O 1
ATOM 2364 N N . ASN G 2 51 ? 19.792 30.265 -1.215 1.00 63.80 82 ASN C N 1
ATOM 2365 C CA . ASN G 2 51 ? 19.230 30.692 -2.481 1.00 67.05 82 ASN C CA 1
ATOM 2366 C C . ASN G 2 51 ? 18.212 29.690 -2.961 1.00 71.38 82 ASN C C 1
ATOM 2367 O O . ASN G 2 51 ? 17.138 30.062 -3.379 1.00 65.80 82 ASN C O 1
ATOM 2372 N N . GLU G 2 52 ? 18.561 28.415 -2.896 1.00 80.17 83 GLU C N 1
ATOM 2373 C CA . GLU G 2 52 ? 17.661 27.363 -3.345 1.00 83.07 83 GLU C CA 1
ATOM 2374 C C . GLU G 2 52 ? 16.357 27.447 -2.577 1.00 77.95 83 GLU C C 1
ATOM 2375 O O . GLU G 2 52 ? 15.283 27.363 -3.154 1.00 76.06 83 GLU C O 1
ATOM 2381 N N . ALA G 2 53 ? 16.462 27.617 -1.267 1.00 71.99 84 ALA C N 1
ATOM 2382 C CA . ALA G 2 53 ? 15.301 27.723 -0.398 1.00 66.50 84 ALA C CA 1
ATOM 2383 C C . ALA G 2 53 ? 14.400 28.898 -0.784 1.00 65.55 84 ALA C C 1
ATOM 2384 O O . ALA G 2 53 ? 13.191 28.779 -0.750 1.00 66.96 84 ALA C O 1
ATOM 2386 N N . ILE G 2 54 ? 14.988 30.034 -1.139 1.00 66.68 85 ILE C N 1
ATOM 2387 C CA . ILE G 2 54 ? 14.217 31.205 -1.535 1.00 68.66 85 ILE C CA 1
ATOM 2388 C C . ILE G 2 54 ? 13.434 30.884 -2.783 1.00 72.36 85 ILE C C 1
ATOM 2389 O O . ILE G 2 54 ? 12.230 31.017 -2.802 1.00 70.56 85 ILE C O 1
ATOM 2394 N N . GLU G 2 55 ? 14.121 30.444 -3.829 1.00 76.13 86 GLU C N 1
ATOM 2395 C CA . GLU G 2 55 ? 13.444 30.110 -5.081 1.00 79.20 86 GLU C CA 1
ATOM 2396 C C . GLU G 2 55 ? 12.290 29.144 -4.854 1.00 80.36 86 GLU C C 1
ATOM 2397 O O . GLU G 2 55 ? 11.286 29.217 -5.531 1.00 76.93 86 GLU C O 1
ATOM 2403 N N . LYS G 2 56 ? 12.429 28.239 -3.896 1.00 85.82 87 LYS C N 1
ATOM 2404 C CA . LYS G 2 56 ? 11.363 27.290 -3.620 1.00 87.18 87 LYS C CA 1
ATOM 2405 C C . LYS G 2 56 ? 10.296 27.949 -2.777 1.00 86.36 87 LYS C C 1
ATOM 2406 O O . LYS G 2 56 ? 9.151 28.017 -3.191 1.00 90.83 87 LYS C O 1
ATOM 2412 N N . ARG G 2 57 ? 10.672 28.405 -1.582 1.00 93.39 88 ARG C N 1
ATOM 2413 C CA . ARG G 2 57 ? 9.736 29.078 -0.677 1.00 96.29 88 ARG C CA 1
ATOM 2414 C C . ARG G 2 57 ? 9.042 30.217 -1.417 1.00 100.03 88 ARG C C 1
ATOM 2415 O O . ARG G 2 57 ? 7.978 30.659 -1.000 1.00 106.58 88 ARG C O 1
ATOM 2417 N N . PHE G 2 58 ? 9.647 30.682 -2.507 1.00 101.42 89 PHE C N 1
ATOM 2418 C CA . PHE G 2 58 ? 9.069 31.748 -3.314 1.00 102.18 89 PHE C CA 1
ATOM 2419 C C . PHE G 2 58 ? 8.083 31.149 -4.314 1.00 101.49 89 PHE C C 1
ATOM 2420 O O . PHE G 2 58 ? 6.885 31.436 -4.266 1.00 102.23 89 PHE C O 1
ATOM 2428 N N . LYS G 2 59 ? 8.596 30.319 -5.224 1.00 96.80 90 LYS C N 1
ATOM 2429 C CA . LYS G 2 59 ? 7.762 29.671 -6.241 1.00 94.90 90 LYS C CA 1
ATOM 2430 C C . LYS G 2 59 ? 6.562 28.966 -5.599 1.00 94.88 90 LYS C C 1
ATOM 2431 O O . LYS G 2 59 ? 5.493 28.882 -6.189 1.00 98.44 90 LYS C O 1
ATOM 2433 N N . GLU G 2 60 ? 6.753 28.467 -4.382 1.00 100.58 91 GLU C N 1
ATOM 2434 C CA . GLU G 2 60 ? 5.713 27.753 -3.644 1.00 104.63 91 GLU C CA 1
ATOM 2435 C C . GLU G 2 60 ? 4.548 28.641 -3.277 1.00 107.00 91 GLU C C 1
ATOM 2436 O O . GLU G 2 60 ? 3.450 28.150 -3.045 1.00 111.05 91 GLU C O 1
ATOM 2438 N N . LEU G 2 61 ? 4.787 29.948 -3.219 1.00 106.94 92 LEU C N 1
ATOM 2439 C CA . LEU G 2 61 ? 3.728 30.895 -2.874 1.00 106.90 92 LEU C CA 1
ATOM 2440 C C . LEU G 2 61 ? 3.067 31.504 -4.105 1.00 108.37 92 LEU C C 1
ATOM 2441 O O . LEU G 2 61 ? 1.841 31.422 -4.259 1.00 107.92 92 LEU C O 1
ATOM 2446 N N . THR G 2 62 ? 3.871 32.100 -4.981 1.00 112.48 93 THR C N 1
ATOM 2447 C CA . THR G 2 62 ? 3.335 32.685 -6.204 1.00 114.08 93 THR C CA 1
ATOM 2448 C C . THR G 2 62 ? 2.513 31.659 -7.012 1.00 116.95 93 THR C C 1
ATOM 2449 O O . THR G 2 62 ? 1.730 32.013 -7.911 1.00 124.92 93 THR C O 1
ATOM 2453 N N . ARG G 2 63 ? 2.702 30.383 -6.684 1.00 132.57 94 ARG C N 1
ATOM 2454 C CA . ARG G 2 63 ? 1.970 29.303 -7.335 1.00 141.27 94 ARG C CA 1
ATOM 2455 C C . ARG G 2 63 ? 0.551 29.300 -6.769 1.00 144.49 94 ARG C C 1
ATOM 2456 O O . ARG G 2 63 ? -0.419 29.245 -7.526 1.00 160.71 94 ARG C O 1
ATOM 2458 N N . THR G 2 64 ? 0.438 29.366 -5.439 1.00 142.07 95 THR C N 1
ATOM 2459 C CA . THR G 2 64 ? -0.871 29.381 -4.783 1.00 140.21 95 THR C CA 1
ATOM 2460 C C . THR G 2 64 ? -1.538 30.750 -4.924 1.00 137.55 95 THR C C 1
ATOM 2461 O O . THR G 2 64 ? -2.430 31.115 -4.157 1.00 141.05 95 THR C O 1
ATOM 2465 N N . LEU G 2 65 ? -1.099 31.487 -5.936 1.00 121.55 96 LEU C N 1
ATOM 2466 C CA . LEU G 2 65 ? -1.616 32.812 -6.224 1.00 115.82 96 LEU C CA 1
ATOM 2467 C C . LEU G 2 65 ? -2.046 32.877 -7.677 1.00 112.48 96 LEU C C 1
ATOM 2468 O O . LEU G 2 65 ? -1.183 33.303 -8.474 1.00 112.28 96 LEU C O 1
ATOM 2470 N N . LYS H 2 1 ? 47.319 17.727 -3.425 1.00 98.46 32 LYS D N 1
ATOM 2471 C CA . LYS H 2 1 ? 46.515 16.883 -2.484 1.00 100.37 32 LYS D CA 1
ATOM 2472 C C . LYS H 2 1 ? 46.733 17.372 -1.044 1.00 98.81 32 LYS D C 1
ATOM 2473 O O . LYS H 2 1 ? 47.827 17.815 -0.674 1.00 101.64 32 LYS D O 1
ATOM 2475 N N . ARG H 2 2 ? 45.677 17.304 -0.239 1.00 93.52 33 ARG D N 1
ATOM 2476 C CA . ARG H 2 2 ? 45.738 17.722 1.163 1.00 91.78 33 ARG D CA 1
ATOM 2477 C C . ARG H 2 2 ? 46.425 16.618 1.998 1.00 92.32 33 ARG D C 1
ATOM 2478 O O . ARG H 2 2 ? 46.181 15.409 1.808 1.00 93.44 33 ARG D O 1
ATOM 2480 N N . LYS H 2 3 ? 47.303 17.047 2.899 1.00 87.86 34 LYS D N 1
ATOM 2481 C CA . LYS H 2 3 ? 48.025 16.129 3.779 1.00 87.54 34 LYS D CA 1
ATOM 2482 C C . LYS H 2 3 ? 47.121 15.685 4.934 1.00 90.12 34 LYS D C 1
ATOM 2483 O O . LYS H 2 3 ? 46.492 16.538 5.565 1.00 83.88 34 LYS D O 1
ATOM 2489 N N . PHE H 2 4 ? 47.038 14.384 5.225 1.00 85.61 35 PHE D N 1
ATOM 2490 C CA . PHE H 2 4 ? 46.204 13.965 6.350 1.00 80.34 35 PHE D CA 1
ATOM 2491 C C . PHE H 2 4 ? 47.011 13.398 7.547 1.00 75.37 35 PHE D C 1
ATOM 2492 O O . PHE H 2 4 ? 48.242 13.251 7.481 1.00 73.75 35 PHE D O 1
ATOM 2500 N N . ALA H 2 5 ? 46.301 13.121 8.642 1.00 64.79 36 ALA D N 1
ATOM 2501 C CA . ALA H 2 5 ? 46.888 12.642 9.884 1.00 54.95 36 ALA D CA 1
ATOM 2502 C C . ALA H 2 5 ? 46.626 11.177 10.158 1.00 51.93 36 ALA D C 1
ATOM 2503 O O . ALA H 2 5 ? 45.562 10.649 9.814 1.00 50.34 36 ALA D O 1
ATOM 2505 N N . CYS H 2 6 ? 47.590 10.543 10.818 1.00 45.99 37 CYS D N 1
ATOM 2506 C CA . CYS H 2 6 ? 47.515 9.132 11.121 1.00 43.68 37 CYS D CA 1
ATOM 2507 C C . CYS H 2 6 ? 46.423 8.872 12.148 1.00 43.01 37 CYS D C 1
ATOM 2508 O O . CYS H 2 6 ? 45.945 9.789 12.791 1.00 39.79 37 CYS D O 1
ATOM 2511 N N . VAL H 2 7 ? 46.034 7.613 12.306 1.00 43.50 38 VAL D N 1
ATOM 2512 C CA . VAL H 2 7 ? 44.987 7.232 13.269 1.00 44.90 38 VAL D CA 1
ATOM 2513 C C . VAL H 2 7 ? 45.222 7.666 14.708 1.00 46.96 38 VAL D C 1
ATOM 2514 O O . VAL H 2 7 ? 44.305 8.139 15.367 1.00 47.25 38 VAL D O 1
ATOM 2518 N N . GLU H 2 8 ? 46.437 7.495 15.209 1.00 53.55 39 GLU D N 1
ATOM 2519 C CA . GLU H 2 8 ? 46.707 7.888 16.591 1.00 56.62 39 GLU D CA 1
ATOM 2520 C C . GLU H 2 8 ? 46.552 9.387 16.785 1.00 55.25 39 GLU D C 1
ATOM 2521 O O . GLU H 2 8 ? 45.941 9.872 17.742 1.00 54.20 39 GLU D O 1
ATOM 2527 N N . CYS H 2 9 ? 47.118 10.122 15.848 1.00 48.50 40 CYS D N 1
ATOM 2528 C CA . CYS H 2 9 ? 47.067 11.555 15.926 1.00 44.86 40 CYS D CA 1
ATOM 2529 C C . CYS H 2 9 ? 45.665 12.033 15.785 1.00 42.50 40 CYS D C 1
ATOM 2530 O O . CYS H 2 9 ? 45.351 13.063 16.330 1.00 38.27 40 CYS D O 1
ATOM 2533 N N . ARG H 2 10 ? 44.823 11.311 15.050 1.00 37.98 41 ARG D N 1
ATOM 2534 C CA . ARG H 2 10 ? 43.400 11.685 14.950 1.00 35.06 41 ARG D CA 1
ATOM 2535 C C . ARG H 2 10 ? 42.679 11.431 16.259 1.00 34.62 41 ARG D C 1
ATOM 2536 O O . ARG H 2 10 ? 41.857 12.222 16.672 1.00 36.18 41 ARG D O 1
ATOM 2544 N N . GLN H 2 11 ? 42.994 10.323 16.909 1.00 35.62 42 GLN D N 1
ATOM 2545 C CA . GLN H 2 11 ? 42.382 9.983 18.171 1.00 35.78 42 GLN D CA 1
ATOM 2546 C C . GLN H 2 11 ? 42.710 11.066 19.199 1.00 36.45 42 GLN D C 1
ATOM 2547 O O . GLN H 2 11 ? 41.839 11.551 19.944 1.00 37.22 42 GLN D O 1
ATOM 2553 N N . GLN H 2 12 ? 43.986 11.423 19.235 1.00 37.39 43 GLN D N 1
ATOM 2554 C CA . GLN H 2 12 ? 44.483 12.411 20.173 1.00 38.09 43 GLN D CA 1
ATOM 2555 C C . GLN H 2 12 ? 44.396 13.874 19.689 1.00 38.03 43 GLN D C 1
ATOM 2556 O O . GLN H 2 12 ? 44.878 14.780 20.360 1.00 38.65 43 GLN D O 1
ATOM 2562 N N . LYS H 2 13 ? 43.737 14.090 18.550 1.00 36.11 44 LYS D N 1
ATOM 2563 C CA . LYS H 2 13 ? 43.589 15.409 17.954 1.00 35.39 44 LYS D CA 1
ATOM 2564 C C . LYS H 2 13 ? 44.896 16.207 18.070 1.00 37.00 44 LYS D C 1
ATOM 2565 O O . LYS H 2 13 ? 44.870 17.393 18.400 1.00 37.21 44 LYS D O 1
ATOM 2571 N N . SER H 2 14 ? 46.033 15.562 17.797 1.00 39.33 45 SER D N 1
ATOM 2572 C CA . SER H 2 14 ? 47.347 16.220 17.865 1.00 42.03 45 SER D CA 1
ATOM 2573 C C . SER H 2 14 ? 48.014 16.387 16.488 1.00 43.12 45 SER D C 1
ATOM 2574 O O . SER H 2 14 ? 47.730 15.632 15.559 1.00 44.41 45 SER D O 1
ATOM 2577 N N . LYS H 2 15 ? 48.909 17.359 16.351 1.00 47.19 46 LYS D N 1
ATOM 2578 C CA . LYS H 2 15 ? 49.579 17.576 15.069 1.00 49.34 46 LYS D CA 1
ATOM 2579 C C . LYS H 2 15 ? 50.297 16.346 14.561 1.00 48.52 46 LYS D C 1
ATOM 2580 O O . LYS H 2 15 ? 51.151 15.802 15.242 1.00 49.13 46 LYS D O 1
ATOM 2586 N N . CYS H 2 16 ? 49.983 15.933 13.340 1.00 46.43 47 CYS D N 1
ATOM 2587 C CA . CYS H 2 16 ? 50.578 14.725 12.768 1.00 46.92 47 CYS D CA 1
ATOM 2588 C C . CYS H 2 16 ? 51.444 15.051 11.599 1.00 49.34 47 CYS D C 1
ATOM 2589 O O . CYS H 2 16 ? 50.942 15.600 10.635 1.00 47.41 47 CYS D O 1
ATOM 2592 N N . ASP H 2 17 ? 52.726 14.702 11.682 1.00 57.86 48 ASP D N 1
ATOM 2593 C CA . ASP H 2 17 ? 53.673 14.971 10.615 1.00 61.26 48 ASP D CA 1
ATOM 2594 C C . ASP H 2 17 ? 53.868 13.738 9.743 1.00 60.90 48 ASP D C 1
ATOM 2595 O O . ASP H 2 17 ? 54.925 13.518 9.192 1.00 62.63 48 ASP D O 1
ATOM 2600 N N . ALA H 2 18 ? 52.834 12.924 9.612 1.00 62.54 49 ALA D N 1
ATOM 2601 C CA . ALA H 2 18 ? 52.926 11.734 8.766 1.00 64.87 49 ALA D CA 1
ATOM 2602 C C . ALA H 2 18 ? 53.320 12.074 7.321 1.00 73.23 49 ALA D C 1
ATOM 2603 O O . ALA H 2 18 ? 54.433 11.746 6.888 1.00 69.51 49 ALA D O 1
ATOM 2605 N N . HIS H 2 19 ? 52.413 12.730 6.586 1.00 86.45 50 HIS D N 1
ATOM 2606 C CA . HIS H 2 19 ? 52.655 13.090 5.186 1.00 93.59 50 HIS D CA 1
ATOM 2607 C C . HIS H 2 19 ? 54.099 13.480 4.943 1.00 89.43 50 HIS D C 1
ATOM 2608 O O . HIS H 2 19 ? 54.664 13.123 3.916 1.00 86.79 50 HIS D O 1
ATOM 2615 N N . GLU H 2 20 ? 54.703 14.200 5.888 1.00 83.83 51 GLU D N 1
ATOM 2616 C CA . GLU H 2 20 ? 56.101 14.617 5.743 1.00 76.81 51 GLU D CA 1
ATOM 2617 C C . GLU H 2 20 ? 57.113 13.475 6.006 1.00 73.52 51 GLU D C 1
ATOM 2618 O O . GLU H 2 20 ? 57.947 13.203 5.128 1.00 76.22 51 GLU D O 1
ATOM 2620 N N . ARG H 2 21 ? 57.021 12.798 7.169 1.00 72.86 52 ARG D N 1
ATOM 2621 C CA . ARG H 2 21 ? 57.966 11.728 7.542 1.00 74.60 52 ARG D CA 1
ATOM 2622 C C . ARG H 2 21 ? 57.958 10.533 6.588 1.00 77.96 52 ARG D C 1
ATOM 2623 O O . ARG H 2 21 ? 58.672 9.561 6.812 1.00 81.18 52 ARG D O 1
ATOM 2625 N N . ALA H 2 22 ? 57.190 10.627 5.500 1.00 87.41 53 ALA D N 1
ATOM 2626 C CA . ALA H 2 22 ? 57.144 9.560 4.493 1.00 92.06 53 ALA D CA 1
ATOM 2627 C C . ALA H 2 22 ? 56.831 8.231 5.201 1.00 92.35 53 ALA D C 1
ATOM 2628 O O . ALA H 2 22 ? 56.228 8.258 6.282 1.00 97.66 53 ALA D O 1
ATOM 2630 N N . PRO H 2 23 ? 57.226 7.064 4.625 1.00 95.55 54 PRO D N 1
ATOM 2631 C CA . PRO H 2 23 ? 56.925 5.787 5.296 1.00 97.18 54 PRO D CA 1
ATOM 2632 C C . PRO H 2 23 ? 57.259 5.669 6.783 1.00 101.29 54 PRO D C 1
ATOM 2633 O O . PRO H 2 23 ? 56.561 4.976 7.532 1.00 98.12 54 PRO D O 1
ATOM 2637 N N . GLU H 2 24 ? 58.318 6.343 7.213 1.00 100.48 55 GLU D N 1
ATOM 2638 C CA . GLU H 2 24 ? 58.688 6.307 8.617 1.00 100.34 55 GLU D CA 1
ATOM 2639 C C . GLU H 2 24 ? 57.530 6.851 9.472 1.00 94.58 55 GLU D C 1
ATOM 2640 O O . GLU H 2 24 ? 56.923 7.856 9.150 1.00 87.10 55 GLU D O 1
ATOM 2646 N N . PRO H 2 25 ? 57.200 6.184 10.576 1.00 88.28 56 PRO D N 1
ATOM 2647 C CA . PRO H 2 25 ? 56.110 6.622 11.451 1.00 81.22 56 PRO D CA 1
ATOM 2648 C C . PRO H 2 25 ? 56.186 8.100 11.740 1.00 77.19 56 PRO D C 1
ATOM 2649 O O . PRO H 2 25 ? 57.281 8.654 11.763 1.00 74.80 56 PRO D O 1
ATOM 2653 N N . CYS H 2 26 ? 55.029 8.732 11.952 1.00 71.19 57 CYS D N 1
ATOM 2654 C CA . CYS H 2 26 ? 54.979 10.157 12.281 1.00 67.31 57 CYS D CA 1
ATOM 2655 C C . CYS H 2 26 ? 55.684 10.304 13.635 1.00 65.88 57 CYS D C 1
ATOM 2656 O O . CYS H 2 26 ? 55.673 9.380 14.452 1.00 64.61 57 CYS D O 1
ATOM 2659 N N . THR H 2 27 ? 56.305 11.456 13.862 1.00 62.76 58 THR D N 1
ATOM 2660 C CA . THR H 2 27 ? 57.040 11.705 15.101 1.00 62.11 58 THR D CA 1
ATOM 2661 C C . THR H 2 27 ? 56.329 11.242 16.362 1.00 63.21 58 THR D C 1
ATOM 2662 O O . THR H 2 27 ? 56.927 10.567 17.187 1.00 60.55 58 THR D O 1
ATOM 2666 N N . LYS H 2 28 ? 55.063 11.628 16.510 1.00 65.68 59 LYS D N 1
ATOM 2667 C CA . LYS H 2 28 ? 54.259 11.281 17.673 1.00 66.38 59 LYS D CA 1
ATOM 2668 C C . LYS H 2 28 ? 54.218 9.779 17.901 1.00 65.17 59 LYS D C 1
ATOM 2669 O O . LYS H 2 28 ? 54.531 9.310 19.006 1.00 65.42 59 LYS D O 1
ATOM 2675 N N . CYS H 2 29 ? 53.786 9.044 16.866 1.00 65.60 60 CYS D N 1
ATOM 2676 C CA . CYS H 2 29 ? 53.690 7.580 16.917 1.00 64.40 60 CYS D CA 1
ATOM 2677 C C . CYS H 2 29 ? 55.033 6.952 17.229 1.00 63.19 60 CYS D C 1
ATOM 2678 O O . CYS H 2 29 ? 55.102 5.960 17.940 1.00 65.71 60 CYS D O 1
ATOM 2681 N N . ALA H 2 30 ? 56.098 7.540 16.701 1.00 59.76 61 ALA D N 1
ATOM 2682 C CA . ALA H 2 30 ? 57.448 7.071 16.965 1.00 57.12 61 ALA D CA 1
ATOM 2683 C C . ALA H 2 30 ? 57.823 7.220 18.443 1.00 55.53 61 ALA D C 1
ATOM 2684 O O . ALA H 2 30 ? 58.175 6.246 19.088 1.00 58.53 61 ALA D O 1
ATOM 2686 N N . LYS H 2 31 ? 57.745 8.438 18.967 1.00 52.78 62 LYS D N 1
ATOM 2687 C CA . LYS H 2 31 ? 58.094 8.739 20.348 1.00 53.27 62 LYS D CA 1
ATOM 2688 C C . LYS H 2 31 ? 57.273 7.911 21.319 1.00 56.53 62 LYS D C 1
ATOM 2689 O O . LYS H 2 31 ? 57.688 7.668 22.435 1.00 58.37 62 LYS D O 1
ATOM 2691 N N . LYS H 2 32 ? 56.121 7.444 20.861 1.00 61.28 63 LYS D N 1
ATOM 2692 C CA . LYS H 2 32 ? 55.235 6.623 21.676 1.00 65.77 63 LYS D CA 1
ATOM 2693 C C . LYS H 2 32 ? 55.435 5.128 21.348 1.00 67.86 63 LYS D 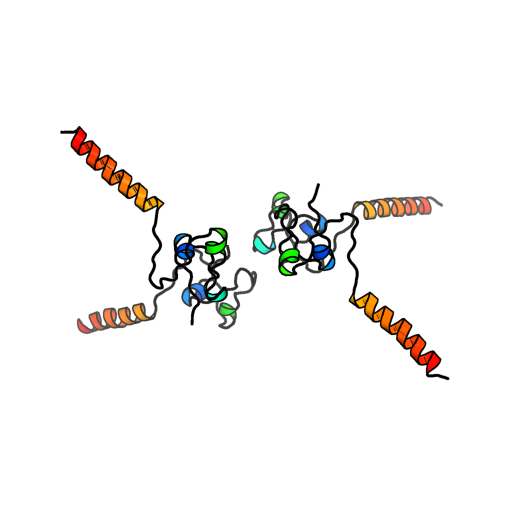C 1
ATOM 2694 O O . LYS H 2 32 ? 55.023 4.234 22.091 1.00 64.52 63 LYS D O 1
ATOM 2700 N N . ASN H 2 33 ? 56.104 4.887 20.227 1.00 69.46 64 ASN D N 1
ATOM 2701 C CA . ASN H 2 33 ? 56.390 3.552 19.704 1.00 68.12 64 ASN D CA 1
ATOM 2702 C C . ASN H 2 33 ? 55.152 2.682 19.532 1.00 65.66 64 ASN D C 1
ATOM 2703 O O . ASN H 2 33 ? 55.000 1.636 20.171 1.00 63.94 64 ASN D O 1
ATOM 2708 N N . VAL H 2 34 ? 54.257 3.130 18.671 1.00 62.18 65 VAL D N 1
ATOM 2709 C CA . VAL H 2 34 ? 53.055 2.380 18.418 1.00 59.07 65 VAL D CA 1
ATOM 2710 C C . VAL H 2 34 ? 52.882 2.423 16.928 1.00 58.26 65 VAL D C 1
ATOM 2711 O O . VAL H 2 34 ? 53.499 3.221 16.239 1.00 58.47 65 VAL D O 1
ATOM 2715 N N . PRO H 2 35 ? 52.053 1.538 16.403 1.00 59.56 66 PRO D N 1
ATOM 2716 C CA . PRO H 2 35 ? 51.842 1.521 14.963 1.00 59.24 66 PRO D CA 1
ATOM 2717 C C . PRO H 2 35 ? 51.251 2.824 14.415 1.00 57.74 66 PRO D C 1
ATOM 2718 O O . PRO H 2 35 ? 50.208 3.309 14.902 1.00 57.64 66 PRO D O 1
ATOM 2722 N N . CYS H 2 36 ? 51.911 3.393 13.409 1.00 50.77 67 CYS D N 1
ATOM 2723 C CA . CYS H 2 36 ? 51.397 4.602 12.787 1.00 48.43 67 CYS D CA 1
ATOM 2724 C C . CYS H 2 36 ? 50.527 4.151 11.609 1.00 49.19 67 CYS D C 1
ATOM 2725 O O . CYS H 2 36 ? 51.043 3.827 10.538 1.00 45.28 67 CYS D O 1
ATOM 2728 N N . ILE H 2 37 ? 49.216 4.116 11.804 1.00 52.69 68 ILE D N 1
ATOM 2729 C CA . ILE H 2 37 ? 48.326 3.667 10.753 1.00 54.71 68 ILE D CA 1
ATOM 2730 C C . ILE H 2 37 ? 47.728 4.839 9.997 1.00 54.27 68 ILE D C 1
ATOM 2731 O O . ILE H 2 37 ? 47.448 5.877 10.603 1.00 55.19 68 ILE D O 1
ATOM 2736 N N . LEU H 2 38 ? 47.524 4.667 8.689 1.00 56.25 69 LEU D N 1
ATOM 2737 C CA . LEU H 2 38 ? 46.919 5.708 7.862 1.00 57.6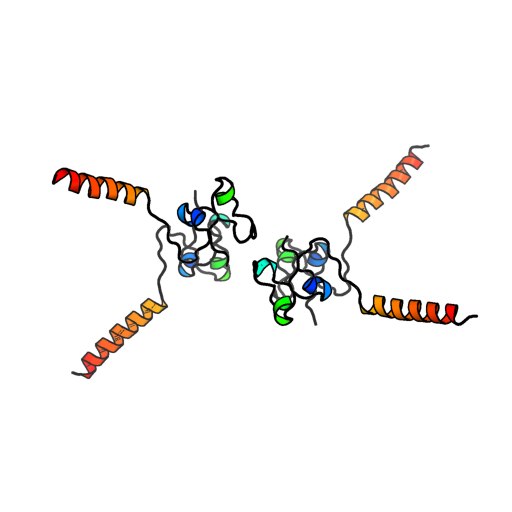9 69 LEU D CA 1
ATOM 2738 C C . LEU H 2 38 ? 45.597 5.169 7.327 1.00 60.45 69 LEU D C 1
ATOM 2739 O O . LEU H 2 38 ? 45.556 4.496 6.323 1.00 60.41 69 LEU D O 1
ATOM 2744 N N . LYS H 2 39 ? 44.509 5.445 8.019 1.00 60.48 70 LYS D N 1
ATOM 2745 C CA . LYS H 2 39 ? 43.202 4.974 7.578 1.00 60.97 70 LYS D CA 1
ATOM 2746 C C . LYS H 2 39 ? 42.368 6.217 7.241 1.00 60.63 70 LYS D C 1
ATOM 2747 O O . LYS H 2 39 ? 41.771 6.845 8.121 1.00 56.67 70 LYS D O 1
ATOM 2753 N N . ARG H 2 40 ? 42.328 6.548 5.958 1.00 63.47 71 ARG D N 1
ATOM 2754 C CA . ARG H 2 40 ? 41.635 7.724 5.481 1.00 66.05 71 ARG D CA 1
ATOM 2755 C C . ARG H 2 40 ? 40.238 7.913 6.014 1.00 69.43 71 ARG D C 1
ATOM 2756 O O . ARG H 2 40 ? 39.719 9.004 5.982 1.00 63.99 71 ARG D O 1
ATOM 2764 N N . ASP H 2 41 ? 39.634 6.867 6.544 1.00 72.99 72 ASP D N 1
ATOM 2765 C CA . ASP H 2 41 ? 38.277 7.002 7.031 1.00 72.75 72 ASP D CA 1
ATOM 2766 C C . ASP H 2 41 ? 38.137 6.746 8.512 1.00 66.48 72 ASP D C 1
ATOM 2767 O O . ASP H 2 41 ? 37.020 6.487 8.988 1.00 60.91 72 AS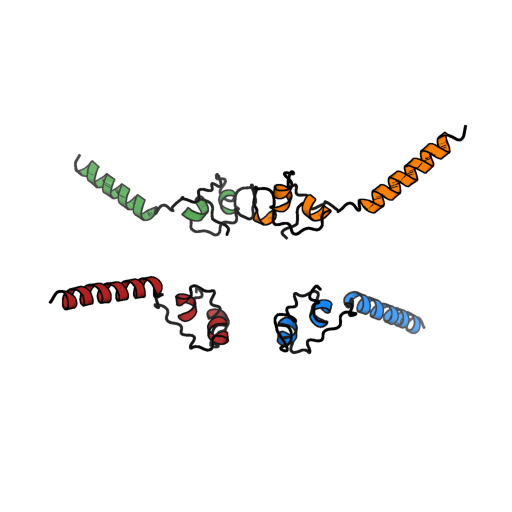P D O 1
ATOM 2772 N N . PHE H 2 42 ? 39.248 6.822 9.244 1.00 59.53 73 PHE D N 1
ATOM 2773 C CA . PHE H 2 42 ? 39.185 6.565 10.684 1.00 53.86 73 PHE D CA 1
ATOM 2774 C C . PHE H 2 42 ? 38.523 7.707 11.407 1.00 54.25 73 PHE D C 1
ATOM 2775 O O . PHE H 2 42 ? 38.782 8.849 11.061 1.00 52.21 73 PHE D O 1
ATOM 2783 N N . ARG H 2 43 ? 37.676 7.402 12.395 1.00 54.56 74 ARG D N 1
ATOM 2784 C CA . ARG H 2 43 ? 37.020 8.433 13.199 1.00 55.40 74 ARG D CA 1
ATOM 2785 C C . ARG H 2 43 ? 37.374 8.232 14.677 1.00 53.64 74 ARG D C 1
ATOM 2786 O O . ARG H 2 43 ? 37.377 7.118 15.202 1.00 52.00 74 ARG D O 1
ATOM 2794 N N . ARG H 2 44 ? 37.679 9.345 15.329 1.00 53.11 75 ARG D N 1
ATOM 2795 C CA . ARG H 2 44 ? 38.049 9.392 16.741 1.00 50.41 75 ARG D CA 1
ATOM 2796 C C . ARG H 2 44 ? 37.005 8.725 17.580 1.00 49.01 75 ARG D C 1
ATOM 2797 O O . ARG H 2 44 ? 35.849 8.626 17.180 1.00 49.03 75 ARG D O 1
ATOM 2805 N N . THR H 2 45 ? 37.422 8.316 18.771 1.00 44.68 76 THR D N 1
ATOM 2806 C CA . THR H 2 45 ? 36.525 7.698 19.746 1.00 42.37 76 THR D CA 1
ATOM 2807 C C . THR H 2 45 ? 36.467 8.530 21.011 1.00 43.51 76 THR D C 1
ATOM 2808 O O . THR H 2 45 ? 37.480 8.776 21.634 1.00 41.03 76 THR D O 1
ATOM 2812 N N . TYR H 2 46 ? 35.276 8.967 21.384 1.00 44.63 77 TYR D N 1
ATOM 2813 C CA . TYR H 2 46 ? 35.083 9.768 22.582 1.00 45.93 77 TYR D CA 1
ATOM 2814 C C . TYR H 2 46 ? 35.053 8.835 23.766 1.00 45.86 77 TYR D C 1
ATOM 2815 O O . TYR H 2 46 ? 33.984 8.334 24.149 1.00 44.25 77 TYR D O 1
ATOM 2824 N N . LYS H 2 47 ? 36.242 8.609 24.339 1.00 44.66 78 LYS D N 1
ATOM 2825 C CA . LYS H 2 47 ? 36.490 7.742 25.495 1.00 43.96 78 LYS D CA 1
ATOM 2826 C C . LYS H 2 47 ? 35.652 8.085 26.711 1.00 46.14 78 LYS D C 1
ATOM 2827 O O . LYS H 2 47 ? 34.852 7.293 27.156 1.00 43.98 78 LYS D O 1
ATOM 2833 N N . ARG H 2 48 ? 35.845 9.277 27.249 1.00 52.69 79 ARG D N 1
ATOM 2834 C CA . ARG H 2 48 ? 35.115 9.717 28.429 1.00 55.77 79 ARG D CA 1
ATOM 2835 C C . ARG H 2 48 ? 33.625 9.417 28.276 1.00 54.26 79 ARG D C 1
ATOM 2836 O O . ARG H 2 48 ? 33.007 8.865 29.167 1.00 53.39 79 ARG D O 1
ATOM 2844 N N . ALA H 2 49 ? 33.054 9.734 27.124 1.00 50.66 80 ALA D N 1
ATOM 2845 C CA . ALA H 2 49 ? 31.625 9.528 26.941 1.00 48.61 80 ALA D CA 1
ATOM 2846 C C . ALA H 2 49 ? 31.276 8.073 26.834 1.00 49.03 80 ALA D C 1
ATOM 2847 O O . ALA H 2 49 ? 30.209 7.642 27.261 1.00 48.11 80 ALA D O 1
ATOM 2849 N N . ARG H 2 50 ? 32.182 7.332 26.220 1.00 54.22 81 ARG D N 1
ATOM 2850 C CA . ARG H 2 50 ? 32.003 5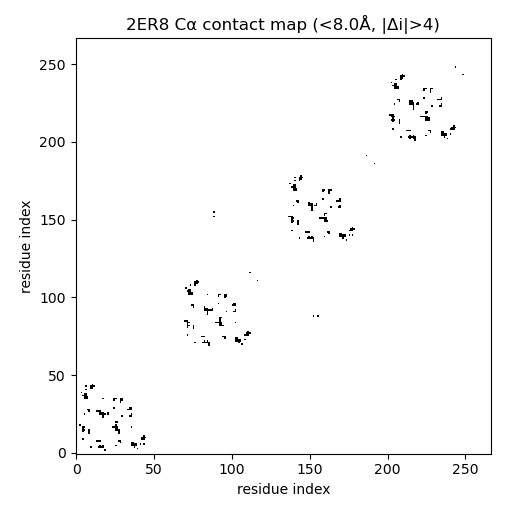.912 26.025 1.00 56.95 81 ARG D CA 1
ATOM 2851 C C . ARG H 2 50 ? 31.954 5.252 27.384 1.00 57.15 81 ARG D C 1
ATOM 2852 O O . ARG H 2 50 ? 31.099 4.440 27.631 1.00 57.60 81 ARG D O 1
ATOM 2860 N N . ASN H 2 51 ? 32.848 5.632 28.283 1.00 54.28 82 ASN D N 1
ATOM 2861 C CA . ASN H 2 51 ? 32.858 5.037 29.605 1.00 54.90 82 ASN D CA 1
ATOM 2862 C C . ASN H 2 51 ? 31.636 5.404 30.395 1.00 61.75 82 ASN D C 1
ATOM 2863 O O . ASN H 2 51 ? 31.012 4.540 30.962 1.00 53.96 82 ASN D O 1
ATOM 2868 N N . GLU H 2 52 ? 31.304 6.683 30.461 1.00 71.16 83 GLU D N 1
ATOM 2869 C CA . GLU H 2 52 ? 30.135 7.112 31.208 1.00 75.19 83 GLU D CA 1
ATOM 2870 C C . GLU H 2 52 ? 28.946 6.295 30.757 1.00 68.46 83 GLU D C 1
ATOM 2871 O O . GLU H 2 52 ? 28.097 5.933 31.560 1.00 62.77 83 GLU D O 1
ATOM 2877 N N . ALA H 2 53 ? 28.910 6.001 29.463 1.00 60.04 84 ALA D N 1
ATOM 2878 C CA . ALA H 2 53 ? 27.832 5.230 28.873 1.00 51.96 84 ALA D CA 1
ATOM 2879 C C . ALA H 2 53 ? 27.787 3.854 29.486 1.00 49.77 84 ALA D C 1
ATOM 2880 O O . ALA H 2 53 ? 26.770 3.449 30.006 1.00 50.73 84 ALA D O 1
ATOM 2882 N N . ILE H 2 54 ? 28.899 3.133 29.410 1.00 49.77 85 ILE D N 1
ATOM 2883 C CA . ILE H 2 54 ? 28.994 1.785 29.949 1.00 49.80 85 ILE D CA 1
ATOM 2884 C C . ILE H 2 54 ? 28.657 1.740 31.434 1.00 52.96 85 ILE D C 1
ATOM 2885 O O . ILE H 2 54 ? 27.930 0.869 31.876 1.00 51.96 85 ILE D O 1
ATOM 2890 N N . GLU H 2 55 ? 29.177 2.678 32.212 1.00 56.98 86 GLU D N 1
ATOM 2891 C CA . GLU H 2 55 ? 28.883 2.689 33.633 1.00 60.69 86 GLU D CA 1
ATOM 2892 C C . GLU H 2 55 ? 27.404 2.883 33.855 1.00 62.68 86 GLU D C 1
ATOM 2893 O O . GLU H 2 55 ? 26.853 2.447 34.833 1.00 60.44 86 GLU D O 1
ATOM 2899 N N . LYS H 2 56 ? 26.741 3.548 32.937 1.00 67.51 87 LYS D N 1
ATOM 2900 C CA . LYS H 2 56 ? 25.312 3.731 33.106 1.00 71.56 87 LYS D CA 1
ATOM 2901 C C . LYS H 2 56 ? 24.568 2.406 32.884 1.00 75.79 87 LYS D C 1
ATOM 2902 O O . LYS H 2 56 ? 23.742 2.031 33.719 1.00 70.07 87 LYS D O 1
ATOM 2908 N N . ARG H 2 57 ? 24.853 1.718 31.766 1.00 80.61 88 ARG D N 1
ATOM 2909 C CA . ARG H 2 57 ? 24.209 0.436 31.440 1.00 81.56 88 ARG D CA 1
ATOM 2910 C C . ARG H 2 57 ? 24.407 -0.495 32.609 1.00 75.61 88 ARG D C 1
ATOM 2911 O O . ARG H 2 57 ? 23.459 -1.065 33.120 1.00 68.83 88 ARG D O 1
ATOM 2919 N N . PHE H 2 58 ? 25.652 -0.621 33.042 1.00 68.40 89 PHE D N 1
ATOM 2920 C CA . PHE H 2 58 ? 25.957 -1.492 34.153 1.00 61.04 89 PHE D CA 1
ATOM 2921 C C . PHE H 2 58 ? 25.159 -1.150 35.406 1.00 58.50 89 PHE D C 1
ATOM 2922 O O . PHE H 2 58 ? 24.462 -2.008 35.945 1.00 60.74 89 PHE D O 1
ATOM 2930 N N . LYS H 2 59 ? 25.274 0.090 35.881 1.00 61.61 90 LYS D N 1
ATOM 2931 C CA . LYS H 2 59 ? 24.552 0.532 37.079 1.00 63.07 90 LYS D CA 1
ATOM 2932 C C . LYS H 2 59 ? 23.036 0.227 36.965 1.00 63.85 90 LYS D C 1
ATOM 2933 O O . LYS H 2 59 ? 22.446 -0.304 37.929 1.00 69.36 90 LYS D O 1
ATOM 2935 N N . GLU H 2 60 ? 22.429 0.564 35.808 1.00 65.73 91 GLU D N 1
ATOM 2936 C CA . GLU H 2 60 ? 20.999 0.322 35.544 1.00 67.73 91 GLU D CA 1
ATOM 2937 C C . GLU H 2 60 ? 20.756 -1.186 35.657 1.00 69.90 91 GLU D C 1
ATOM 2938 O O . GLU H 2 60 ? 20.039 -1.639 36.559 1.00 71.99 91 GLU D O 1
ATOM 2940 N N . LEU H 2 61 ? 21.353 -1.969 34.761 1.00 66.81 92 LEU D N 1
ATOM 2941 C CA . LEU H 2 61 ? 21.216 -3.422 34.815 1.00 65.87 92 LEU D CA 1
ATOM 2942 C C . LEU H 2 61 ? 21.322 -3.991 36.245 1.00 66.14 92 LEU D C 1
ATOM 2943 O O . LEU H 2 61 ? 20.441 -4.712 36.694 1.00 64.93 92 LEU D O 1
ATOM 2948 N N . THR H 2 62 ? 22.397 -3.672 36.954 1.00 66.92 93 THR D N 1
ATOM 2949 C CA . THR H 2 62 ? 22.558 -4.143 38.330 1.00 67.19 93 THR D CA 1
ATOM 2950 C C . THR H 2 62 ? 21.317 -3.856 39.184 1.00 68.51 93 THR D C 1
ATOM 2951 O O . THR H 2 62 ? 20.790 -4.769 39.793 1.00 72.94 93 THR D O 1
ATOM 2955 N N . ARG H 2 63 ? 20.856 -2.603 39.242 1.00 75.69 94 ARG D N 1
ATOM 2956 C CA . ARG H 2 63 ? 19.657 -2.265 40.035 1.00 79.81 94 ARG D CA 1
ATOM 2957 C C . ARG H 2 63 ? 18.504 -3.234 39.723 1.00 83.68 94 ARG D C 1
ATOM 2958 O O . ARG H 2 63 ? 17.792 -3.683 40.622 1.00 88.64 94 ARG D O 1
ATOM 2960 N N . THR H 2 64 ? 18.325 -3.555 38.444 1.00 84.25 95 THR D N 1
ATOM 2961 C CA . THR H 2 64 ? 17.279 -4.488 38.021 1.00 84.16 95 THR D CA 1
ATOM 2962 C C . THR H 2 64 ? 17.429 -5.835 38.734 1.00 83.38 95 THR D C 1
ATOM 2963 O O . THR H 2 64 ? 16.465 -6.345 39.298 1.00 82.61 95 THR D O 1
ATOM 2967 N N . LEU H 2 65 ? 18.637 -6.398 38.715 1.00 79.42 96 LEU D N 1
ATOM 2968 C CA . LEU H 2 65 ? 18.896 -7.691 39.354 1.00 78.36 96 LEU D CA 1
ATOM 2969 C C . LEU H 2 65 ? 18.858 -7.619 40.874 1.00 81.85 96 LEU D C 1
ATOM 2970 O O . LEU H 2 65 ? 18.638 -8.614 41.561 1.00 80.88 96 LEU D O 1
ATOM 2975 N N . THR H 2 66 ? 19.068 -6.433 41.411 1.00 90.43 97 THR D N 1
ATOM 2976 C CA . THR H 2 66 ? 19.049 -6.297 42.850 1.00 94.72 97 THR D CA 1
ATOM 2977 C C . THR H 2 66 ? 17.612 -6.184 43.301 1.00 94.43 97 THR D C 1
ATOM 2978 O O . THR H 2 66 ? 17.286 -6.539 44.441 1.00 99.88 97 THR D O 1
ATOM 2982 N N . ASN H 2 67 ? 16.766 -5.685 42.395 1.00 97.38 98 ASN D N 1
ATOM 2983 C CA . ASN H 2 67 ? 15.336 -5.520 42.655 1.00 97.10 98 ASN D CA 1
ATOM 2984 C C . ASN H 2 67 ? 14.520 -6.795 42.274 1.00 96.94 98 ASN D C 1
ATOM 2985 O O . ASN H 2 67 ? 13.293 -6.723 42.093 1.00 103.93 98 ASN D O 1
ATOM 2987 N N . LEU H 2 68 ? 15.201 -7.946 42.154 1.00 88.59 99 LEU D N 1
ATOM 2988 C CA . LEU H 2 68 ? 14.572 -9.233 41.825 1.00 85.01 99 LEU D CA 1
ATOM 2989 C C . LEU H 2 68 ? 15.186 -10.303 42.736 1.00 83.40 99 LEU D C 1
ATOM 2990 O O . LEU H 2 68 ? 15.740 -9.937 43.807 1.00 84.66 99 LEU D O 1
#

B-factor: mean 68.74, std 23.8, range [27.76, 179.33]

Solvent-accessible surface area: 22391 Å² total; per-residue (Å²): 245,102,158,43,30,0,35,35,1,68,14,89,155,29,174,23,44,10,71,102,23,71,130,118,60,0,82,79,0,57,144,100,134,54,103,28,105,76,42,190,100,51,211,73,50,139,110,216,61,149,86,66,62,105,122,61,78,132,50,63,125,71,61,97,77,78,88,127,162,58,72,34,0,30,46,2,62,13,95,152,34,171,28,29,10,112,85,79,72,117,46,66,0,69,101,1,48,183,108,134,56,102,24,97,92,40,78,88,56,190,68,57,128,106,219,62,135,83,69,50,81,103,60,171,127,129,116,95,64,177,80,112,105,101,206,154,132,48,28,0,31,45,2,63,14,103,155,33,172,8,37,13,58,73,30,69,118,66,70,0,84,91,0,57,86,102,96,62,102,28,91,90,35,162,116,45,179,68,49,131,104,203,56,130,89,120,55,93,129,152,61,122,49,50,120,71,78,121,112,153,96,150,45,28,0,28,40,2,61,16,94,153,38,170,18,49,6,127,84,32,64,133,120,64,0,84,89,0,55,96,105,131,53,105,28,91,100,100,164,92,39,174,66,58,128,106,195,57,130,84,112,44,79,126,156,183,135,59,61,100,56,59,88,122,106,93,120

Nearest PDB structures (foldseek):
  2er8-assembly2_C  TM=1.016E+00  e=3.037E-11  Saccharomyces cerevisiae
  2er8-assembly1_B  TM=1.001E+00  e=5.204E-10  Saccharomyces cerevisiae
  2er8-assembly2_D  TM=9.752E-01  e=6.406E-10  Saccharomyces cerevisiae
  2er8-assembly1_A  TM=9.651E-01  e=5.204E-10  Saccharomyces cerevisiae
  2erg-assembly1_B  TM=9.804E-01  e=1.941E-09  Saccharomyces cerevisiae

Sequence (267 aa):
KRKFACVECRQQKSKCDAHERAPEPCTKCAKKNVPCILKRDFRRTYKRARNEAIEKRFKELTRTLTNLRKFACVECRQQKSKCDAHERAPEPCTKCAKKNVPCILKRDFRRTYKRARNEAIEKRFKELTRTLTNLRKFACVECRQQKSKCDAHERAPEPCTKCAKKNVPCILKRDFRRTYKRARNEAIEKRFKELTRTLKRKFACVECRQQKSKCDAHERAPEPCTKCAKKNVPCILKRDFRRTYKRARNEAIEKRFKELTRTLTNL

Foldseek 3Di:
DDDDAFQVCQQVVHDWPCPVQPPDATPVCVVVPHDRHHDPVDHHDDDVVVVVVVVVVVVVVVCVVVVD/DQDAFQVCQQVVHDWDQSVVDPNATPVCVVVVHDGHHDPPDDHDPVVVVVVVCVVVVVVVVVVVVPD/DDDAFQVCQQVVHDWCDVPCDPPATPVCVVVVHDRHHDVPDDHDDPVVVVVCCVCVPCVVVVVD/DDDDAFQVCQQVVHDWCDVPVDPPATPVCVVVVHDGHHDVPDHYDDVVVVVVVVVVVVVVVVVVVVVD

Secondary structure (DSSP, 8-state):
---PPPHHHHHTT----SGGGTTSPPHHHHHTT------TT-----HHHHHHHHHHHHHHHHHHHH--/--PPPHHHHHTT----HHHHTTS--HHHHHTT------TT-----HHHHHHHHHHHHHHHHHHHH--/-----HHHHHTT----TTTSTTS--HHHHTTT------TT-----HHHHHHHHHHHHHHHHHT-/------HHHHHTT----HHHHTTSPPHHHHHHT------TT-----HHHHHHHHHHHHHHHHHHHHT-